Protein AF-A0A099P601-F1 (afdb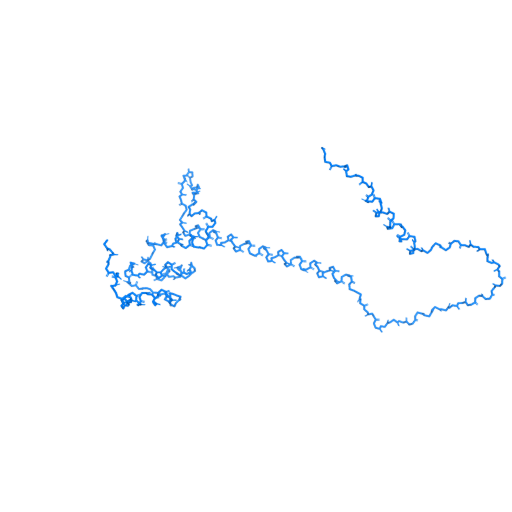_monomer_lite)

Sequence (190 aa):
MDDFDKMKNGVLSLTHLAKLKCINNAHIINDIGYTPYHLVEPILKKKTAKSLKQMEERSPQIIDNSEELWAALLKRDFPDRPPIQAVLQDGKRTNITSRDLYDKYFNERETQRLNAVDNLKIMTKNLKVLKDKTKVKAVDKVLPMTIKKKRQNSSVPLTKAPFKSNLLQKARMANKQRVRNFIQPSQQAA

InterPro domains:
  IPR010684 RNA polymerase II transcription factor SIII, subunit A [PF06881] (29-135)
  IPR051870 Elongin-A domain-containing protein [PTHR15141] (8-152)

Radius of gyration: 37.81 Å; chains: 1; bounding box: 80×53×107 Å

pLDDT: mean 77.48, std 14.65, range [38.59, 97.5]

Structure (mmCIF, N/CA/C/O backbone):
data_AF-A0A099P601-F1
#
_entry.id   AF-A0A099P601-F1
#
loop_
_atom_site.group_PDB
_atom_site.id
_atom_site.type_symbol
_atom_site.label_atom_id
_atom_site.label_alt_id
_atom_site.label_comp_id
_atom_site.label_asym_id
_atom_site.label_entity_id
_atom_site.label_seq_id
_atom_site.pdbx_PDB_ins_code
_atom_site.Cartn_x
_atom_site.Cartn_y
_atom_site.Cartn_z
_atom_site.occupancy
_atom_site.B_iso_or_equiv
_atom_site.auth_seq_id
_atom_site.auth_comp_id
_atom_site.auth_asym_id
_atom_site.auth_atom_id
_atom_site.pdbx_PDB_model_num
ATOM 1 N N . MET A 1 1 ? 4.895 5.488 -32.972 1.00 39.69 1 MET A N 1
ATOM 2 C CA . MET A 1 1 ? 5.575 4.331 -33.582 1.00 39.69 1 MET A CA 1
ATOM 3 C C . MET A 1 1 ? 5.195 3.094 -32.769 1.00 39.69 1 MET A C 1
ATOM 5 O O . MET A 1 1 ? 6.069 2.532 -32.150 1.00 39.69 1 MET A O 1
ATOM 9 N N . ASP A 1 2 ? 3.905 2.713 -32.719 1.00 46.62 2 ASP A N 1
ATOM 10 C CA . ASP A 1 2 ? 3.391 1.600 -31.878 1.00 46.62 2 ASP A CA 1
ATOM 11 C C . ASP A 1 2 ? 2.041 1.047 -32.408 1.00 46.62 2 ASP A C 1
ATOM 13 O O . ASP A 1 2 ? 1.072 0.902 -31.672 1.00 46.62 2 ASP A O 1
ATOM 17 N N . ASP A 1 3 ? 1.951 0.748 -33.710 1.00 50.19 3 ASP A N 1
ATOM 18 C CA . ASP A 1 3 ? 0.714 0.269 -34.372 1.00 50.19 3 ASP A CA 1
ATOM 19 C C . ASP A 1 3 ? 0.853 -1.148 -34.979 1.00 50.19 3 ASP A C 1
ATOM 21 O O . ASP A 1 3 ? 0.216 -1.482 -35.975 1.00 50.19 3 ASP A O 1
ATOM 25 N N . PHE A 1 4 ? 1.699 -2.015 -34.408 1.00 52.25 4 PHE A N 1
ATOM 26 C CA . PHE A 1 4 ? 2.044 -3.306 -35.037 1.00 52.25 4 PHE A CA 1
ATOM 27 C C . PHE A 1 4 ? 1.294 -4.557 -34.548 1.00 52.25 4 PHE A C 1
ATOM 29 O O . PHE A 1 4 ? 1.577 -5.635 -35.057 1.00 52.25 4 PHE A O 1
ATOM 36 N N . ASP A 1 5 ? 0.326 -4.472 -33.627 1.00 57.09 5 ASP A N 1
ATOM 37 C CA . ASP A 1 5 ? -0.280 -5.692 -33.039 1.00 57.09 5 ASP A CA 1
ATOM 38 C C . ASP A 1 5 ? -1.805 -5.814 -33.208 1.00 57.09 5 ASP A C 1
ATOM 40 O O . ASP A 1 5 ? -2.465 -6.636 -32.569 1.00 57.09 5 ASP A O 1
ATOM 44 N N . LYS A 1 6 ? -2.401 -5.023 -34.108 1.00 54.19 6 LYS A N 1
ATOM 45 C CA . LYS A 1 6 ? -3.822 -5.159 -34.455 1.00 54.19 6 LYS A CA 1
ATOM 46 C C . LYS A 1 6 ? -3.997 -6.315 -35.449 1.00 54.19 6 LYS A C 1
ATOM 48 O O . LYS A 1 6 ? -4.044 -6.124 -36.662 1.00 54.19 6 LYS A O 1
ATOM 53 N N . MET A 1 7 ? -4.040 -7.539 -34.922 1.00 59.00 7 MET A N 1
ATOM 54 C CA . MET A 1 7 ? -4.257 -8.761 -35.702 1.00 59.00 7 MET A CA 1
ATOM 55 C C . MET A 1 7 ? -5.630 -8.763 -36.389 1.00 59.00 7 MET A C 1
ATOM 57 O O . MET A 1 7 ? -6.661 -8.489 -35.776 1.00 59.00 7 MET A O 1
ATOM 61 N N . LYS A 1 8 ? -5.623 -9.127 -37.675 1.00 60.09 8 LYS A N 1
ATOM 62 C CA . LYS A 1 8 ? -6.763 -9.094 -38.604 1.00 60.09 8 LYS A CA 1
ATOM 63 C C . LYS A 1 8 ? -7.820 -10.197 -38.385 1.00 60.09 8 LYS A C 1
ATOM 65 O O . LYS A 1 8 ? -8.864 -10.136 -39.022 1.00 60.09 8 LYS A O 1
ATOM 70 N N . ASN A 1 9 ? -7.601 -11.177 -37.495 1.00 63.34 9 ASN A N 1
ATOM 71 C CA . ASN A 1 9 ? -8.370 -12.439 -37.500 1.00 63.34 9 ASN A CA 1
ATOM 72 C C . ASN A 1 9 ? -8.871 -12.919 -36.112 1.00 63.34 9 ASN A C 1
ATOM 74 O O . ASN A 1 9 ? -9.022 -14.118 -35.899 1.00 63.34 9 ASN A O 1
ATOM 78 N N . GLY A 1 10 ? -9.100 -12.033 -35.135 1.00 69.19 10 GLY A N 1
ATOM 79 C CA . GLY A 1 10 ? -9.696 -12.405 -33.832 1.00 69.19 10 GLY A CA 1
ATOM 80 C C . GLY A 1 10 ? -8.819 -13.250 -32.888 1.00 69.19 10 GLY A C 1
ATOM 81 O O . GLY A 1 10 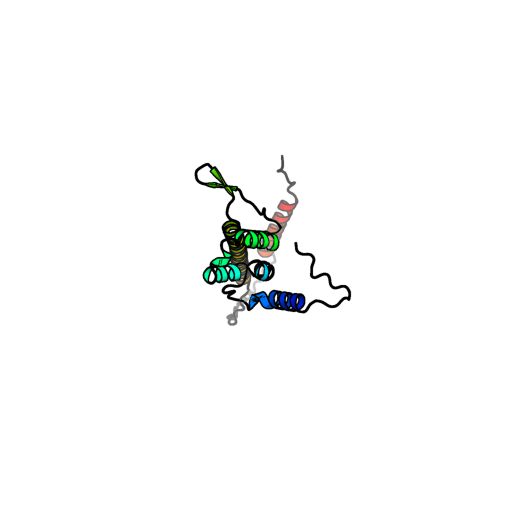? -9.227 -13.515 -31.760 1.00 69.19 10 GLY A O 1
ATOM 82 N N . VAL A 1 11 ? -7.608 -13.636 -33.307 1.00 77.00 11 VAL A N 1
ATOM 83 C CA . VAL A 1 11 ? -6.624 -14.369 -32.493 1.00 77.00 11 VAL A CA 1
ATOM 84 C C . VAL A 1 11 ? -5.475 -13.440 -32.098 1.00 77.00 11 VAL A C 1
ATOM 86 O O . VAL A 1 11 ? -4.929 -12.717 -32.932 1.00 77.00 11 VAL A O 1
ATOM 89 N N . LEU A 1 12 ? -5.120 -13.458 -30.812 1.00 79.31 12 LEU A N 1
ATOM 90 C CA . LEU A 1 12 ? -4.059 -12.637 -30.222 1.00 79.31 12 LEU A CA 1
ATOM 91 C C . LEU A 1 12 ? -2.678 -13.166 -30.638 1.00 79.31 12 LEU A C 1
ATOM 93 O O . LEU A 1 12 ? -2.462 -14.377 -30.689 1.00 79.31 12 LEU A O 1
ATOM 97 N N . SER A 1 13 ? -1.730 -12.261 -30.886 1.00 87.00 13 SER A N 1
ATOM 98 C CA . SER A 1 13 ? -0.332 -12.628 -31.130 1.00 87.00 13 SER A CA 1
ATOM 99 C C . SER A 1 13 ? 0.279 -13.334 -29.910 1.00 87.00 13 SER A C 1
ATOM 101 O O . SER A 1 13 ? -0.086 -13.051 -28.765 1.00 87.00 13 SER A O 1
ATOM 103 N N . LEU A 1 14 ? 1.246 -14.232 -30.131 1.00 87.00 14 LEU A N 1
ATOM 104 C CA . LEU A 1 14 ? 1.951 -14.924 -29.044 1.00 87.00 14 LEU A CA 1
ATOM 105 C C . LEU A 1 14 ? 2.627 -13.928 -28.092 1.00 87.00 14 LEU A C 1
ATOM 107 O O . LEU A 1 14 ? 2.586 -14.103 -26.875 1.00 87.00 14 LEU A O 1
ATOM 111 N N . THR A 1 15 ? 3.203 -12.857 -28.639 1.00 85.81 15 THR A N 1
ATOM 112 C CA . THR A 1 15 ? 3.837 -11.788 -27.857 1.00 85.81 15 THR A CA 1
ATOM 113 C C . THR A 1 15 ? 2.820 -11.080 -26.966 1.00 85.81 15 THR A C 1
ATOM 115 O O . THR A 1 15 ? 3.098 -10.816 -25.796 1.00 85.81 15 THR A O 1
ATOM 118 N N . HIS A 1 16 ? 1.617 -10.836 -27.485 1.00 85.69 16 HIS A N 1
ATOM 119 C CA . HIS A 1 16 ? 0.511 -10.259 -26.735 1.00 85.69 16 HIS A CA 1
ATOM 120 C C . HIS A 1 16 ? 0.060 -11.179 -25.599 1.00 85.69 16 HIS A C 1
ATOM 122 O O . HIS A 1 16 ? -0.049 -10.753 -24.450 1.00 85.69 16 HIS A O 1
ATOM 128 N N . LEU A 1 17 ? -0.154 -12.463 -25.898 1.00 88.62 17 LEU A N 1
ATOM 129 C CA . LEU A 1 17 ? -0.583 -13.451 -24.912 1.00 88.62 17 LEU A CA 1
ATOM 130 C C . LEU A 1 17 ? 0.459 -13.630 -23.799 1.00 88.62 17 LEU A C 1
ATOM 132 O O . LEU A 1 17 ? 0.096 -13.699 -22.623 1.00 88.62 17 LEU A O 1
ATOM 136 N N . ALA A 1 18 ? 1.745 -13.648 -24.155 1.00 87.69 18 ALA A N 1
ATOM 137 C CA . ALA A 1 18 ? 2.844 -13.703 -23.199 1.00 87.69 18 ALA A CA 1
ATOM 138 C C . ALA A 1 18 ? 2.850 -12.469 -22.283 1.00 87.69 18 ALA A C 1
ATOM 140 O O . ALA A 1 18 ? 2.865 -12.621 -21.061 1.00 87.69 18 ALA A O 1
ATOM 141 N N . LYS A 1 19 ? 2.730 -11.255 -22.842 1.00 87.88 19 LYS A N 1
ATOM 142 C CA . LYS A 1 19 ? 2.608 -10.015 -22.054 1.00 87.88 19 LYS A CA 1
ATOM 143 C C . LYS A 1 19 ? 1.410 -10.067 -21.106 1.00 87.88 19 LYS A C 1
ATOM 145 O O . LYS A 1 19 ? 1.569 -9.796 -19.919 1.00 87.88 19 LYS A O 1
ATOM 150 N N . LEU A 1 20 ? 0.234 -10.478 -21.586 1.00 88.31 20 LEU A N 1
ATOM 151 C CA . LEU A 1 20 ? -0.964 -10.625 -20.753 1.00 88.31 20 LEU A CA 1
ATOM 152 C C . LEU A 1 20 ? -0.753 -11.620 -19.610 1.00 88.31 20 LEU A C 1
ATOM 154 O O . LEU A 1 20 ? -1.169 -11.363 -18.480 1.00 88.31 20 LEU A O 1
ATOM 158 N N . LYS A 1 21 ? -0.088 -12.749 -19.869 1.00 89.81 21 LYS A N 1
ATOM 159 C CA . LYS A 1 21 ? 0.239 -13.722 -18.823 1.00 89.81 21 LYS A CA 1
ATOM 160 C C . LYS A 1 21 ? 1.213 -13.156 -17.795 1.00 89.81 21 LYS A C 1
ATOM 162 O O . LYS A 1 21 ? 0.991 -13.379 -16.606 1.00 89.81 21 LYS A O 1
ATOM 167 N N . CYS A 1 22 ? 2.217 -12.389 -18.210 1.00 88.31 22 CYS A N 1
ATOM 168 C CA . CYS A 1 22 ? 3.114 -11.692 -17.287 1.00 88.31 22 CYS A CA 1
ATOM 169 C C . CYS A 1 22 ? 2.369 -10.652 -16.439 1.00 88.31 22 CYS A C 1
ATOM 171 O O . CYS A 1 22 ? 2.597 -10.566 -15.237 1.00 88.31 22 CYS A O 1
ATOM 173 N N . ILE A 1 23 ? 1.429 -9.913 -17.035 1.00 88.44 23 ILE A N 1
ATOM 174 C CA . ILE A 1 23 ? 0.598 -8.930 -16.329 1.00 88.44 23 ILE A CA 1
ATOM 175 C C . ILE A 1 23 ? -0.309 -9.613 -15.296 1.00 88.44 23 ILE A C 1
ATOM 177 O O . ILE A 1 23 ? -0.367 -9.190 -14.143 1.00 88.44 23 ILE A O 1
ATOM 181 N N . ASN A 1 24 ? -0.988 -10.697 -15.676 1.00 88.25 24 ASN A N 1
ATOM 182 C CA . ASN A 1 24 ? -1.863 -11.447 -14.769 1.00 88.25 24 ASN A CA 1
ATOM 183 C C . ASN A 1 24 ? -1.083 -12.053 -13.592 1.00 88.25 24 ASN A C 1
ATOM 185 O O . ASN A 1 24 ? -1.563 -12.074 -12.459 1.00 88.25 24 ASN A O 1
ATOM 189 N N . ASN A 1 25 ? 0.150 -12.491 -13.845 1.00 88.06 25 ASN A N 1
ATOM 190 C CA . ASN A 1 25 ? 1.042 -13.055 -12.836 1.00 88.06 25 ASN A CA 1
ATOM 191 C C . ASN A 1 25 ? 2.027 -12.028 -12.262 1.00 88.06 25 ASN A C 1
ATOM 193 O O . ASN A 1 25 ? 3.038 -12.413 -11.673 1.00 88.06 25 ASN A O 1
ATOM 197 N N . ALA A 1 26 ? 1.729 -10.727 -12.372 1.00 86.44 26 ALA A N 1
ATOM 198 C CA . ALA A 1 26 ? 2.623 -9.671 -11.907 1.00 86.44 26 ALA A CA 1
ATOM 199 C C . ALA A 1 26 ? 3.008 -9.852 -10.432 1.00 86.44 26 ALA A C 1
ATOM 201 O O . ALA A 1 26 ? 4.137 -9.574 -10.056 1.00 86.44 26 ALA A O 1
ATOM 202 N N . HIS A 1 27 ? 2.117 -10.375 -9.588 1.00 84.19 27 HIS A N 1
ATOM 203 C CA . HIS A 1 27 ? 2.382 -10.624 -8.168 1.00 84.19 27 HIS A CA 1
ATOM 204 C C . HIS A 1 27 ? 3.571 -11.569 -7.893 1.00 84.19 27 HIS A C 1
ATOM 206 O O . HIS A 1 27 ? 4.207 -11.414 -6.857 1.00 84.19 27 HIS A O 1
ATOM 212 N N . ILE A 1 28 ? 3.910 -12.479 -8.814 1.00 87.75 28 ILE A N 1
ATOM 213 C CA . ILE A 1 28 ? 5.005 -13.459 -8.668 1.00 87.75 28 ILE A CA 1
ATOM 214 C C . ILE A 1 28 ? 6.362 -12.849 -9.056 1.00 87.75 28 ILE A C 1
ATOM 216 O O . ILE A 1 28 ? 7.404 -13.237 -8.529 1.00 87.75 28 ILE A O 1
ATOM 220 N N . ILE A 1 29 ? 6.357 -11.877 -9.970 1.00 85.38 29 ILE A N 1
ATOM 221 C CA . ILE A 1 29 ? 7.568 -11.262 -10.521 1.00 85.38 29 ILE A CA 1
ATOM 222 C C . ILE A 1 29 ? 8.149 -10.302 -9.483 1.00 85.38 29 ILE A C 1
ATOM 224 O O . ILE A 1 29 ? 7.563 -9.256 -9.214 1.00 85.38 29 ILE A O 1
ATOM 228 N N . ASN A 1 30 ? 9.283 -10.649 -8.881 1.00 83.12 30 ASN A N 1
ATOM 229 C CA . ASN A 1 30 ? 9.885 -9.853 -7.805 1.00 83.12 30 ASN A CA 1
ATOM 230 C C . ASN A 1 30 ? 11.206 -9.174 -8.190 1.00 83.12 30 ASN A C 1
ATOM 232 O O . ASN A 1 30 ? 11.769 -8.456 -7.365 1.00 83.12 30 ASN A O 1
ATOM 236 N N . ASP A 1 31 ? 11.706 -9.454 -9.389 1.00 83.25 31 ASP A N 1
ATOM 237 C CA . ASP A 1 31 ? 12.912 -8.872 -9.966 1.00 83.25 31 ASP A CA 1
ATOM 238 C C . ASP A 1 31 ? 12.766 -8.875 -11.494 1.00 83.25 31 ASP A C 1
ATOM 240 O O . ASP A 1 31 ? 12.119 -9.757 -12.067 1.00 83.25 31 ASP A O 1
ATOM 244 N N . ILE A 1 32 ? 13.318 -7.849 -12.126 1.00 82.12 32 ILE A N 1
ATOM 245 C CA . ILE A 1 32 ? 13.227 -7.552 -13.557 1.00 82.12 32 ILE A CA 1
ATOM 246 C C . ILE A 1 32 ? 14.624 -7.590 -14.209 1.00 82.12 32 ILE A C 1
ATOM 248 O O . ILE A 1 32 ? 14.730 -7.671 -15.438 1.00 82.12 32 ILE A O 1
ATOM 252 N N . GLY A 1 33 ? 15.699 -7.587 -13.410 1.00 81.88 33 GLY A N 1
ATOM 253 C CA . GLY A 1 33 ? 17.077 -7.619 -13.898 1.00 81.88 33 GLY A CA 1
ATOM 254 C C . GLY A 1 33 ? 17.392 -6.440 -14.825 1.00 81.88 33 GLY A C 1
ATOM 255 O O . GLY A 1 33 ? 17.297 -5.288 -14.418 1.00 81.88 33 GLY A O 1
ATOM 256 N N . TYR A 1 34 ? 17.759 -6.742 -16.076 1.00 81.50 34 TYR A N 1
ATOM 257 C CA . TYR A 1 34 ? 18.137 -5.771 -17.121 1.00 81.50 34 TYR A CA 1
ATOM 258 C C . TYR A 1 34 ? 17.068 -5.597 -18.214 1.00 81.50 34 TYR A C 1
ATOM 260 O O . TYR A 1 34 ? 17.374 -5.225 -19.347 1.00 81.50 34 TYR A O 1
ATOM 268 N N . THR A 1 35 ? 15.813 -5.942 -17.926 1.00 84.12 35 THR A N 1
ATOM 269 C CA . THR A 1 35 ? 14.743 -5.860 -18.930 1.00 84.12 35 THR A CA 1
ATOM 270 C C . THR A 1 35 ? 14.437 -4.393 -19.266 1.00 84.12 35 THR A C 1
ATOM 272 O O . THR A 1 35 ? 14.272 -3.589 -18.348 1.00 84.12 35 THR A O 1
ATOM 275 N N . PRO A 1 36 ? 14.298 -4.021 -20.554 1.00 84.31 36 PRO A N 1
ATOM 276 C CA . PRO A 1 36 ? 14.019 -2.642 -20.942 1.00 84.31 36 PRO A CA 1
ATOM 277 C C . PRO A 1 36 ? 12.662 -2.162 -20.416 1.00 84.31 36 PRO A C 1
ATOM 279 O O . PRO A 1 36 ? 11.663 -2.884 -20.487 1.00 84.31 36 PRO A O 1
ATOM 282 N N . TYR A 1 37 ? 12.621 -0.908 -19.959 1.00 83.88 37 TYR A N 1
ATOM 283 C CA . TYR A 1 37 ? 11.475 -0.311 -19.265 1.00 83.88 37 TYR A CA 1
ATOM 284 C C . TYR A 1 37 ? 10.139 -0.480 -20.009 1.00 83.88 37 TYR A C 1
ATOM 286 O O . TYR A 1 37 ? 9.150 -0.893 -19.406 1.00 83.88 37 TYR A O 1
ATOM 294 N N . HIS A 1 38 ? 10.122 -0.275 -21.330 1.00 83.75 38 HIS A N 1
ATOM 295 C CA . HIS A 1 38 ? 8.909 -0.350 -22.157 1.00 83.75 38 HIS A CA 1
ATOM 296 C C . HIS A 1 38 ? 8.166 -1.695 -22.080 1.00 83.75 38 HIS A C 1
ATOM 298 O O . HIS A 1 38 ? 6.946 -1.750 -22.224 1.00 83.75 38 HIS A O 1
ATOM 304 N N . LEU A 1 39 ? 8.877 -2.805 -21.858 1.00 83.31 39 LEU A N 1
ATOM 305 C CA . LEU A 1 39 ? 8.242 -4.123 -21.728 1.00 83.31 39 LEU A CA 1
ATOM 306 C C . LEU A 1 39 ? 7.639 -4.343 -20.340 1.00 83.31 39 LEU A C 1
ATOM 308 O O . LEU A 1 39 ? 6.688 -5.110 -20.183 1.00 83.31 39 LEU A O 1
ATOM 312 N N . VAL A 1 40 ? 8.208 -3.685 -19.338 1.00 86.12 40 VAL A N 1
ATOM 313 C CA . VAL A 1 40 ? 7.922 -3.919 -17.926 1.00 86.12 40 VAL A CA 1
ATOM 314 C C . VAL A 1 40 ? 6.870 -2.940 -17.411 1.00 86.12 40 VAL A C 1
ATOM 316 O O . VAL A 1 40 ? 6.089 -3.283 -16.526 1.00 86.12 40 VAL A O 1
ATOM 319 N N . GLU A 1 41 ? 6.787 -1.753 -18.005 1.00 86.88 41 GLU A N 1
ATOM 320 C CA . GLU A 1 41 ? 5.803 -0.710 -17.719 1.00 86.88 41 GLU A CA 1
ATOM 321 C C . GLU A 1 41 ? 4.365 -1.241 -17.495 1.00 86.88 41 GLU A C 1
ATOM 323 O O . GLU A 1 41 ? 3.790 -0.958 -16.436 1.00 86.88 41 GLU A O 1
ATOM 328 N N . PRO A 1 42 ? 3.766 -2.067 -18.383 1.00 86.56 42 PRO A N 1
ATOM 329 C CA . PRO A 1 42 ? 2.405 -2.567 -18.166 1.00 86.56 42 PRO A CA 1
ATOM 330 C C . PRO A 1 42 ? 2.283 -3.531 -16.974 1.00 86.56 42 PRO A C 1
ATOM 332 O O . PRO A 1 42 ? 1.220 -3.619 -16.355 1.00 86.56 42 PRO A O 1
ATOM 335 N N . ILE A 1 43 ? 3.358 -4.244 -16.630 1.00 86.69 43 ILE A N 1
ATOM 336 C CA . ILE A 1 43 ? 3.415 -5.154 -15.477 1.00 86.69 43 ILE A CA 1
ATOM 337 C C . ILE A 1 43 ? 3.526 -4.327 -14.188 1.00 86.69 43 ILE A C 1
ATOM 339 O O . ILE A 1 43 ? 2.785 -4.557 -13.230 1.00 86.69 43 ILE A O 1
ATOM 343 N N . LEU A 1 44 ? 4.398 -3.314 -14.189 1.00 86.06 44 LEU A N 1
ATOM 344 C CA . LEU A 1 44 ? 4.630 -2.386 -13.080 1.00 86.06 44 LEU A CA 1
ATOM 345 C C . LEU A 1 44 ? 3.367 -1.601 -12.714 1.00 86.06 44 LEU A C 1
ATOM 347 O O . LEU A 1 44 ? 3.002 -1.548 -11.540 1.00 86.06 44 LEU A O 1
ATOM 351 N N . LYS A 1 45 ? 2.631 -1.082 -13.706 1.00 86.69 45 LYS A N 1
ATOM 352 C CA . LYS A 1 45 ? 1.365 -0.349 -13.497 1.00 86.69 45 LYS A CA 1
ATOM 353 C C . LYS A 1 45 ? 0.285 -1.187 -12.792 1.00 86.69 45 LYS A C 1
ATOM 355 O O . LYS A 1 45 ? -0.627 -0.640 -12.169 1.00 86.69 45 LYS A O 1
ATOM 360 N N . LYS A 1 46 ? 0.356 -2.520 -12.873 1.00 86.75 46 LYS A N 1
ATOM 361 C CA . LYS A 1 46 ? -0.605 -3.436 -12.232 1.00 86.75 46 LYS A CA 1
ATOM 362 C C . LYS A 1 46 ? -0.182 -3.906 -10.843 1.00 86.75 46 LYS A C 1
ATOM 364 O O . LYS A 1 46 ? -1.035 -4.390 -10.103 1.00 86.75 46 LYS A O 1
ATOM 369 N N . LYS A 1 47 ? 1.081 -3.729 -10.454 1.00 85.94 47 LYS A N 1
ATOM 370 C CA . LYS A 1 47 ? 1.565 -4.077 -9.112 1.00 85.94 47 LYS A CA 1
ATOM 371 C C . LYS A 1 47 ? 0.902 -3.223 -8.020 1.00 85.94 47 LYS A C 1
ATOM 373 O O . LYS A 1 47 ? 0.286 -2.182 -8.260 1.00 85.94 47 LYS A O 1
ATOM 378 N N . THR A 1 48 ? 1.030 -3.699 -6.787 1.00 88.12 48 THR A N 1
ATOM 379 C CA . THR A 1 48 ? 0.679 -2.955 -5.571 1.00 88.12 48 THR A CA 1
ATOM 380 C C . THR A 1 48 ? 1.851 -2.070 -5.153 1.00 88.12 48 THR A C 1
ATOM 382 O O . THR A 1 48 ? 2.999 -2.496 -5.276 1.00 88.12 48 THR A O 1
ATOM 385 N N . ALA A 1 49 ? 1.578 -0.904 -4.563 1.00 88.06 49 ALA A N 1
ATOM 386 C CA . ALA A 1 49 ? 2.592 0.034 -4.066 1.00 88.06 49 ALA A CA 1
ATOM 387 C C . ALA A 1 49 ? 3.695 -0.614 -3.209 1.00 88.06 49 ALA A C 1
ATOM 389 O O . ALA A 1 49 ? 4.877 -0.360 -3.418 1.00 88.06 49 ALA A O 1
ATOM 390 N N . LYS A 1 50 ? 3.334 -1.513 -2.281 1.00 88.19 50 LYS A N 1
ATOM 391 C CA . LYS A 1 50 ? 4.314 -2.233 -1.447 1.00 88.19 50 LYS A CA 1
ATOM 392 C C . LYS A 1 50 ? 5.282 -3.078 -2.281 1.00 88.19 50 LYS A C 1
ATOM 394 O O . LYS A 1 50 ? 6.478 -3.087 -2.019 1.00 88.19 50 LYS A O 1
ATOM 399 N N . SER A 1 51 ? 4.759 -3.781 -3.286 1.00 88.56 51 SER A N 1
ATOM 400 C CA . SER A 1 51 ? 5.586 -4.595 -4.177 1.00 88.56 51 SER A CA 1
ATOM 401 C C . SER A 1 51 ? 6.431 -3.732 -5.107 1.00 88.56 51 SER A C 1
ATOM 403 O O . SER A 1 51 ? 7.518 -4.166 -5.465 1.00 88.56 51 SER A O 1
ATOM 405 N N . LEU A 1 52 ? 5.943 -2.550 -5.499 1.00 89.12 52 LEU A N 1
ATOM 406 C CA . LEU A 1 52 ? 6.712 -1.604 -6.302 1.00 89.12 52 LEU A CA 1
ATOM 407 C C . LEU A 1 52 ? 7.927 -1.091 -5.517 1.00 89.12 52 LEU A C 1
ATOM 409 O O . LEU A 1 52 ? 9.036 -1.195 -6.021 1.00 89.12 52 LEU A O 1
ATOM 413 N N . LYS A 1 53 ? 7.750 -0.681 -4.252 1.00 88.19 53 LYS A N 1
ATOM 414 C CA . LYS A 1 53 ? 8.864 -0.276 -3.369 1.00 88.19 53 LYS A CA 1
ATOM 415 C C . LYS A 1 53 ? 9.929 -1.358 -3.211 1.00 88.19 53 LYS A C 1
ATOM 417 O O . LYS A 1 53 ? 11.109 -1.095 -3.387 1.00 88.19 53 LYS A O 1
ATOM 422 N N . GLN A 1 54 ? 9.507 -2.592 -2.942 1.00 88.88 54 GLN A N 1
ATOM 423 C CA . GLN A 1 54 ? 10.432 -3.722 -2.817 1.00 88.88 54 GLN A CA 1
ATOM 424 C C . GLN A 1 54 ? 11.208 -3.996 -4.116 1.00 88.88 54 GLN A C 1
ATOM 426 O O . GLN A 1 54 ? 12.311 -4.534 -4.091 1.00 88.88 54 GLN A O 1
ATOM 431 N N . MET A 1 55 ? 10.619 -3.665 -5.262 1.00 86.88 55 MET A N 1
ATOM 432 C CA . MET A 1 55 ? 11.248 -3.848 -6.561 1.00 86.88 55 MET A CA 1
ATOM 433 C C . MET A 1 55 ? 12.207 -2.703 -6.892 1.00 86.88 55 MET A C 1
ATOM 435 O O . MET A 1 55 ? 13.268 -2.972 -7.437 1.00 86.88 55 MET A O 1
ATOM 439 N N . GLU A 1 56 ? 11.899 -1.468 -6.485 1.00 87.50 56 GLU A N 1
ATOM 440 C CA . GLU A 1 56 ? 12.843 -0.337 -6.527 1.00 87.50 56 GLU A CA 1
ATOM 441 C C . GLU A 1 56 ? 14.121 -0.647 -5.730 1.00 87.50 56 GLU A C 1
ATOM 443 O O . GLU A 1 56 ? 15.219 -0.344 -6.187 1.00 87.50 56 GLU A O 1
ATOM 448 N N . GLU A 1 57 ? 13.995 -1.308 -4.573 1.00 87.81 57 GLU A N 1
ATOM 449 C CA . GLU A 1 57 ? 15.140 -1.718 -3.744 1.00 87.81 57 GLU A CA 1
ATOM 450 C C . GLU A 1 57 ? 16.053 -2.747 -4.431 1.00 87.81 57 GLU A C 1
ATOM 452 O O . GLU A 1 57 ? 17.245 -2.809 -4.139 1.00 87.81 57 GLU A O 1
ATOM 457 N N . ARG A 1 58 ? 15.507 -3.571 -5.332 1.00 86.31 58 ARG A N 1
ATOM 458 C CA . ARG A 1 58 ? 16.248 -4.638 -6.029 1.00 86.31 58 ARG A CA 1
ATOM 459 C C . ARG A 1 58 ? 16.757 -4.204 -7.395 1.00 86.31 58 ARG A C 1
ATOM 461 O O . ARG A 1 58 ? 17.837 -4.612 -7.809 1.00 86.31 58 ARG A O 1
ATOM 468 N N . SER A 1 59 ? 15.972 -3.392 -8.091 1.00 84.62 59 SER A N 1
ATOM 469 C CA . SER A 1 59 ? 16.201 -2.981 -9.469 1.00 84.62 59 SER A CA 1
ATOM 470 C C . SER A 1 59 ? 16.204 -1.444 -9.539 1.00 84.62 59 SER A C 1
ATOM 472 O O . SER A 1 59 ? 15.165 -0.834 -9.807 1.00 84.62 59 SER A O 1
ATOM 474 N N . PRO A 1 60 ? 17.366 -0.788 -9.345 1.00 82.31 60 PRO A N 1
ATOM 475 C CA . PRO A 1 60 ? 17.454 0.676 -9.315 1.00 82.31 60 PRO A CA 1
ATOM 476 C C . PRO A 1 60 ? 17.154 1.338 -10.669 1.00 82.31 60 PRO A C 1
ATOM 478 O O . PRO A 1 60 ? 16.845 2.521 -10.722 1.00 82.31 60 PRO A O 1
ATOM 481 N N . GLN A 1 61 ? 17.170 0.571 -11.763 1.00 82.38 61 GLN A N 1
ATOM 482 C CA . GLN A 1 61 ? 16.860 1.041 -13.121 1.00 82.38 61 GLN A CA 1
ATOM 483 C C . GLN A 1 61 ? 15.429 1.591 -13.270 1.00 82.38 61 GLN A C 1
ATOM 485 O O . GLN A 1 61 ? 15.131 2.295 -14.225 1.00 82.38 61 GLN A O 1
ATOM 490 N N . ILE A 1 62 ? 14.523 1.249 -12.349 1.00 80.50 62 ILE A N 1
ATOM 491 C CA . ILE A 1 62 ? 13.106 1.641 -12.402 1.00 80.50 62 ILE 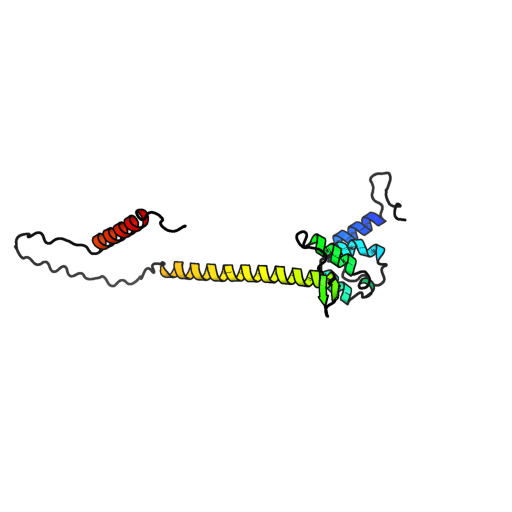A CA 1
ATOM 492 C C . ILE A 1 62 ? 12.883 3.003 -11.724 1.00 80.50 62 ILE A C 1
ATOM 494 O O . ILE A 1 62 ? 11.834 3.618 -11.913 1.00 80.50 62 ILE A O 1
ATOM 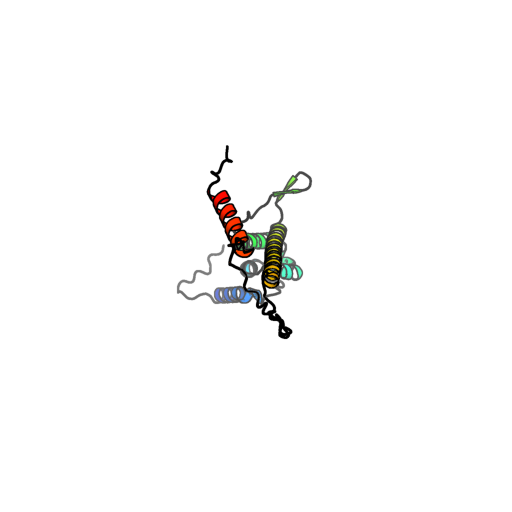498 N N . ILE A 1 63 ? 13.859 3.484 -10.944 1.00 79.69 63 ILE A N 1
ATOM 499 C CA . ILE A 1 63 ? 13.738 4.700 -10.131 1.00 79.69 63 ILE A CA 1
ATOM 500 C C . ILE A 1 63 ? 13.503 5.928 -11.017 1.00 79.69 63 ILE A C 1
ATOM 502 O O . ILE A 1 63 ? 12.616 6.723 -10.707 1.00 79.69 63 ILE A O 1
ATOM 506 N N . ASP A 1 64 ? 14.199 6.034 -12.149 1.00 80.12 64 ASP A N 1
ATOM 507 C CA . ASP A 1 64 ? 14.090 7.180 -13.065 1.00 80.12 64 ASP A CA 1
ATOM 508 C C . ASP A 1 64 ? 12.667 7.364 -13.612 1.00 80.12 64 ASP A C 1
ATOM 510 O O . ASP A 1 64 ? 12.184 8.481 -13.781 1.00 80.12 64 ASP A O 1
ATOM 514 N N . ASN A 1 65 ? 11.951 6.259 -13.816 1.00 78.12 65 ASN A N 1
ATOM 515 C CA . ASN A 1 65 ? 10.586 6.249 -14.336 1.00 78.12 65 ASN A CA 1
ATOM 516 C C . ASN A 1 65 ? 9.541 5.936 -13.249 1.00 78.12 65 ASN A C 1
ATOM 518 O O . ASN A 1 65 ? 8.384 5.625 -13.556 1.00 78.12 65 ASN A O 1
ATOM 522 N N . SER A 1 66 ? 9.935 5.976 -11.974 1.00 79.50 66 SER A N 1
ATOM 523 C CA . SER A 1 66 ? 9.060 5.617 -10.856 1.00 79.50 66 SER A CA 1
ATOM 524 C C . SER A 1 66 ? 7.931 6.630 -10.666 1.00 79.50 66 SER A C 1
ATOM 526 O O . SER A 1 66 ? 6.818 6.239 -10.317 1.00 79.50 66 SER A O 1
ATOM 528 N N . GLU A 1 67 ? 8.160 7.914 -10.961 1.00 84.50 67 GLU A N 1
ATOM 529 C CA . GLU A 1 67 ? 7.155 8.966 -10.778 1.00 84.50 67 GLU A CA 1
ATOM 530 C C . GLU A 1 67 ? 5.857 8.698 -11.547 1.00 84.50 67 GLU A C 1
ATOM 532 O O . GLU A 1 67 ? 4.769 8.826 -10.981 1.00 84.50 67 GLU A O 1
ATOM 537 N N . GLU A 1 68 ? 5.957 8.278 -12.811 1.00 86.31 68 GLU A N 1
ATOM 538 C CA . GLU A 1 68 ? 4.786 7.976 -13.639 1.00 86.31 68 GLU A CA 1
ATOM 539 C C . GLU A 1 68 ? 4.007 6.773 -13.082 1.00 86.31 68 GLU A C 1
ATOM 541 O O . GLU A 1 68 ? 2.772 6.772 -13.040 1.00 86.31 68 GLU A O 1
ATOM 546 N N . LEU A 1 69 ? 4.729 5.757 -12.598 1.00 88.00 69 LEU A N 1
ATOM 547 C CA . LEU A 1 69 ? 4.134 4.569 -11.990 1.00 88.00 69 LEU A CA 1
ATOM 548 C C . LEU A 1 69 ? 3.380 4.934 -10.708 1.00 88.00 69 LEU A C 1
ATOM 550 O O . LEU A 1 69 ? 2.236 4.513 -10.523 1.00 88.00 69 LEU A O 1
ATOM 554 N N . TRP A 1 70 ? 3.983 5.759 -9.851 1.00 88.38 70 TRP A N 1
ATOM 555 C CA . TRP A 1 70 ? 3.357 6.245 -8.623 1.00 88.38 70 TRP A CA 1
ATOM 556 C C . TRP A 1 70 ? 2.133 7.120 -8.906 1.00 88.38 70 TRP A C 1
ATOM 558 O O . TRP A 1 70 ? 1.107 6.946 -8.248 1.00 88.38 70 TRP A O 1
ATOM 568 N N . ALA A 1 71 ? 2.178 7.984 -9.922 1.00 86.44 71 ALA A N 1
ATOM 569 C CA . ALA A 1 71 ? 1.025 8.782 -10.340 1.00 86.44 71 ALA A CA 1
ATOM 570 C C . ALA A 1 71 ? -0.145 7.903 -10.824 1.00 86.44 71 ALA A C 1
ATOM 572 O O . ALA A 1 71 ? -1.305 8.140 -10.467 1.00 86.44 71 ALA A O 1
ATOM 573 N N . ALA A 1 72 ? 0.146 6.844 -11.588 1.00 87.25 72 ALA A N 1
ATOM 574 C CA . ALA A 1 72 ? -0.861 5.879 -12.027 1.00 87.25 72 ALA A CA 1
ATOM 575 C C . ALA A 1 72 ? -1.485 5.110 -10.847 1.00 87.25 72 ALA A C 1
ATOM 577 O O . ALA A 1 72 ? -2.705 4.920 -10.811 1.00 87.25 72 ALA A O 1
ATOM 578 N N . LEU A 1 73 ? -0.673 4.705 -9.863 1.00 88.31 73 LEU A N 1
ATOM 579 C CA . LEU A 1 73 ? -1.145 4.064 -8.631 1.00 88.31 73 LEU A CA 1
ATOM 580 C C . LEU A 1 73 ? -2.021 4.999 -7.799 1.00 88.31 73 LEU A C 1
ATOM 582 O O . LEU A 1 73 ? -3.075 4.583 -7.323 1.00 88.31 73 LEU A O 1
ATOM 586 N N . LEU A 1 74 ? -1.625 6.264 -7.670 1.00 87.88 74 LEU A N 1
ATOM 587 C CA . LEU A 1 74 ? -2.370 7.275 -6.929 1.00 87.88 74 LEU A CA 1
ATOM 588 C C . LEU A 1 74 ? -3.779 7.451 -7.500 1.00 87.88 74 LEU A C 1
ATOM 590 O O . LEU A 1 74 ? -4.759 7.373 -6.763 1.00 87.88 74 LEU A O 1
ATOM 594 N N . LYS A 1 75 ? -3.882 7.591 -8.828 1.00 87.50 75 LYS A N 1
ATOM 595 C CA . LYS A 1 75 ? -5.162 7.715 -9.538 1.00 87.50 75 LYS A CA 1
ATOM 596 C C . LYS A 1 75 ? -6.053 6.481 -9.365 1.00 87.50 75 LYS A C 1
ATOM 598 O O . LYS A 1 75 ? -7.272 6.612 -9.309 1.00 87.50 75 LYS A O 1
ATOM 603 N N . ARG A 1 76 ? -5.454 5.288 -9.305 1.00 87.81 76 ARG A N 1
ATOM 604 C CA . ARG A 1 76 ? -6.175 4.018 -9.140 1.00 87.81 76 ARG A CA 1
ATOM 605 C C . ARG A 1 76 ? -6.681 3.825 -7.712 1.00 87.81 76 ARG A C 1
ATOM 607 O O . ARG A 1 76 ? -7.835 3.456 -7.522 1.00 87.81 76 ARG A O 1
ATOM 614 N N . ASP A 1 77 ? -5.816 4.039 -6.726 1.00 87.69 77 ASP A N 1
ATOM 615 C CA . ASP A 1 77 ? -6.086 3.678 -5.333 1.00 87.69 77 ASP A CA 1
ATOM 616 C C . ASP A 1 77 ? -6.802 4.808 -4.569 1.00 87.69 77 ASP A C 1
ATOM 618 O O . ASP A 1 77 ? -7.469 4.546 -3.561 1.00 87.69 77 ASP A O 1
ATOM 622 N N . PHE A 1 78 ? -6.683 6.055 -5.039 1.00 86.25 78 PHE A N 1
ATOM 623 C CA . PHE A 1 78 ? -7.275 7.254 -4.441 1.00 86.25 78 PHE A CA 1
ATOM 624 C C . PHE A 1 78 ? -7.917 8.161 -5.509 1.00 86.25 78 PHE A C 1
ATOM 626 O O . PHE A 1 78 ? -7.450 9.281 -5.716 1.00 86.25 78 PHE A O 1
ATOM 633 N N . PRO A 1 79 ? -9.004 7.723 -6.170 1.00 84.44 79 PRO A N 1
ATOM 634 C CA . PRO A 1 79 ? -9.663 8.526 -7.205 1.00 84.44 79 PRO A CA 1
ATOM 635 C C . PRO A 1 79 ? -10.225 9.856 -6.675 1.00 84.44 79 PRO A C 1
ATOM 637 O O . PRO A 1 79 ? -10.247 10.842 -7.405 1.00 84.44 79 PRO A O 1
ATOM 640 N N . ASP A 1 80 ? -10.622 9.903 -5.400 1.00 83.31 80 ASP A N 1
ATOM 641 C CA . ASP A 1 80 ? -11.236 11.084 -4.775 1.00 83.31 80 ASP A CA 1
ATOM 642 C C . ASP A 1 80 ? -10.219 12.145 -4.319 1.00 83.31 80 ASP A C 1
ATOM 644 O O . ASP A 1 80 ? -10.603 13.195 -3.802 1.00 83.31 80 ASP A O 1
ATOM 648 N N . ARG A 1 81 ? -8.912 11.877 -4.444 1.00 79.44 81 ARG A N 1
ATOM 649 C CA . ARG A 1 81 ? -7.857 12.766 -3.936 1.00 79.44 81 ARG A CA 1
ATOM 650 C C . ARG A 1 81 ? -7.097 13.427 -5.084 1.00 79.44 81 ARG A C 1
ATOM 652 O O . ARG A 1 81 ? -6.838 12.782 -6.099 1.00 79.44 81 ARG A O 1
ATOM 659 N N . PRO A 1 82 ? -6.690 14.701 -4.932 1.00 75.69 82 PRO A N 1
ATOM 660 C CA . PRO A 1 82 ? -5.954 15.389 -5.979 1.00 75.69 82 PRO A CA 1
ATOM 661 C C . PRO A 1 82 ? -4.601 14.695 -6.221 1.00 75.69 82 PRO A C 1
ATOM 663 O O . PRO A 1 82 ? -3.894 14.388 -5.252 1.00 75.69 82 PRO A O 1
ATOM 666 N N . PRO A 1 83 ? -4.226 14.455 -7.492 1.00 66.31 83 PRO A N 1
ATOM 667 C CA . PRO A 1 83 ? -2.995 13.752 -7.843 1.00 66.31 83 PRO A CA 1
ATOM 668 C C . PRO A 1 83 ? -1.737 14.611 -7.676 1.00 66.31 83 PRO A C 1
ATOM 670 O O . PRO A 1 83 ? -0.638 14.076 -7.661 1.00 66.31 83 PRO A O 1
ATOM 673 N N . ILE A 1 84 ? -1.891 15.931 -7.552 1.00 70.44 84 ILE A N 1
ATOM 674 C CA . ILE A 1 84 ? -0.793 16.877 -7.359 1.00 70.44 84 ILE A CA 1
ATOM 675 C C . ILE A 1 84 ? -1.131 17.721 -6.138 1.00 70.44 84 ILE A C 1
ATOM 677 O O . ILE A 1 84 ? -2.201 18.330 -6.071 1.00 70.44 84 ILE A O 1
ATOM 681 N N . GLN A 1 85 ? -0.216 17.767 -5.176 1.00 67.75 85 GLN A N 1
ATOM 682 C CA . GLN A 1 85 ? -0.252 18.753 -4.105 1.00 67.75 85 GLN A CA 1
ATOM 683 C C . GLN A 1 85 ? 1.015 19.597 -4.206 1.00 67.75 85 GLN A C 1
ATOM 685 O O . GLN A 1 85 ? 2.119 19.070 -4.312 1.00 67.75 85 GLN A O 1
ATOM 690 N N . ALA A 1 86 ? 0.852 20.914 -4.185 1.00 66.81 86 ALA A N 1
ATOM 691 C CA . ALA A 1 86 ? 1.972 21.823 -4.010 1.00 66.81 86 ALA A CA 1
ATOM 692 C C . ALA A 1 86 ? 2.166 22.041 -2.507 1.00 66.81 86 ALA A C 1
ATOM 694 O O . ALA A 1 86 ? 1.217 22.403 -1.806 1.00 66.81 86 ALA A O 1
ATOM 695 N N . VAL A 1 87 ? 3.379 21.815 -2.012 1.00 67.50 87 VAL A N 1
ATOM 696 C CA . VAL A 1 87 ? 3.765 22.136 -0.635 1.00 67.50 87 VAL A CA 1
ATOM 697 C C . VAL A 1 87 ? 4.750 23.300 -0.673 1.00 67.50 87 VAL A C 1
ATOM 699 O O . VAL A 1 87 ? 5.486 23.496 -1.639 1.00 67.50 87 VAL A O 1
ATOM 702 N N . LEU A 1 88 ? 4.716 24.129 0.366 1.00 67.81 88 LEU A N 1
ATOM 703 C CA . LEU A 1 88 ? 5.711 25.173 0.565 1.00 67.81 88 LEU A CA 1
ATOM 704 C C . LEU A 1 88 ? 6.941 24.526 1.203 1.00 67.81 88 LEU A C 1
ATOM 706 O O . LEU A 1 88 ? 6.892 24.152 2.372 1.00 67.81 88 LEU A O 1
ATOM 710 N N . GLN A 1 89 ? 8.016 24.380 0.434 1.00 61.53 89 GLN A N 1
ATOM 711 C CA . GLN A 1 89 ? 9.331 24.007 0.951 1.00 61.53 89 GLN A CA 1
ATOM 712 C C . GLN A 1 89 ? 10.247 25.226 0.820 1.00 61.53 89 GLN A C 1
ATOM 714 O O . GLN A 1 89 ? 10.355 25.815 -0.256 1.00 61.53 89 GLN A O 1
ATOM 719 N N . ASP A 1 90 ? 10.817 25.676 1.939 1.00 65.38 90 ASP A N 1
ATOM 720 C CA . ASP A 1 90 ? 11.744 26.818 2.014 1.00 65.38 90 ASP A CA 1
ATOM 721 C C . ASP A 1 90 ? 11.220 28.126 1.386 1.00 65.38 90 ASP A C 1
ATOM 723 O O . ASP A 1 90 ? 11.955 28.907 0.781 1.00 65.38 90 ASP A O 1
ATOM 727 N N . GLY A 1 91 ? 9.908 28.366 1.495 1.00 70.94 91 GLY A N 1
ATOM 728 C CA . GLY A 1 91 ? 9.245 29.547 0.930 1.00 70.94 91 GLY A CA 1
ATOM 729 C C . GLY A 1 91 ? 8.967 29.472 -0.577 1.00 70.94 91 GLY A C 1
ATOM 730 O O . GLY A 1 91 ? 8.379 30.400 -1.133 1.00 70.94 91 GLY A O 1
ATOM 731 N N . LYS A 1 92 ? 9.319 28.365 -1.245 1.00 66.56 92 LYS A N 1
ATOM 732 C CA . LYS A 1 92 ? 8.997 28.098 -2.654 1.00 66.56 92 LYS A CA 1
ATOM 733 C C . LYS A 1 92 ? 7.918 27.021 -2.755 1.00 66.56 92 LYS A C 1
ATOM 735 O O . LYS A 1 92 ? 7.893 26.060 -1.990 1.00 66.56 92 LYS A O 1
ATOM 740 N N . ARG A 1 93 ? 6.996 27.179 -3.708 1.00 65.00 93 ARG A N 1
ATOM 741 C CA . ARG A 1 93 ? 6.008 26.138 -4.023 1.00 65.00 93 ARG A CA 1
ATOM 742 C C . ARG A 1 93 ? 6.707 25.047 -4.824 1.00 65.00 93 ARG A C 1
ATOM 744 O O . ARG A 1 93 ? 7.045 25.278 -5.982 1.00 65.00 93 ARG A O 1
ATOM 751 N N . THR A 1 94 ? 6.913 23.885 -4.221 1.00 68.19 94 THR A N 1
ATOM 752 C CA . THR A 1 94 ? 7.383 22.688 -4.920 1.00 68.19 94 THR A CA 1
ATOM 753 C C . THR A 1 94 ? 6.263 21.656 -4.946 1.00 68.19 94 THR A C 1
ATOM 755 O O . THR A 1 94 ? 5.485 21.514 -3.998 1.00 68.19 94 THR A O 1
ATOM 758 N N . ASN A 1 95 ? 6.121 20.973 -6.079 1.00 71.56 95 ASN A N 1
ATOM 759 C CA . ASN A 1 95 ? 5.204 19.844 -6.166 1.00 71.56 95 ASN A CA 1
ATOM 760 C C . ASN A 1 95 ? 5.808 18.693 -5.369 1.00 71.56 95 ASN A C 1
ATOM 762 O O . ASN A 1 95 ? 6.993 18.404 -5.526 1.00 71.56 95 ASN A O 1
ATOM 766 N N . ILE A 1 96 ? 5.014 18.064 -4.503 1.00 77.06 96 ILE A N 1
ATOM 767 C CA . ILE A 1 96 ? 5.494 16.872 -3.807 1.00 77.06 96 ILE A CA 1
ATOM 768 C C . ILE A 1 96 ? 5.557 15.688 -4.765 1.00 77.06 96 ILE A C 1
ATOM 770 O O . ILE A 1 96 ? 4.646 15.490 -5.571 1.00 77.06 96 ILE A O 1
ATOM 774 N N . THR A 1 97 ? 6.639 14.918 -4.654 1.00 81.50 97 THR A N 1
ATOM 775 C CA . THR A 1 97 ? 6.881 13.685 -5.406 1.00 81.50 97 THR A CA 1
ATOM 776 C C . THR A 1 97 ? 5.661 12.773 -5.306 1.00 81.50 97 THR A C 1
ATOM 778 O O . THR A 1 97 ? 5.102 12.581 -4.219 1.00 81.50 97 THR A O 1
ATOM 781 N N . SER A 1 98 ? 5.275 12.138 -6.414 1.00 81.56 98 SER A N 1
ATOM 782 C CA . SER A 1 98 ? 4.150 11.187 -6.446 1.00 81.56 98 SER A CA 1
ATOM 783 C C . SER A 1 98 ? 4.296 10.060 -5.408 1.00 81.56 98 SER A C 1
ATOM 785 O O . SER A 1 98 ? 3.303 9.564 -4.871 1.00 81.56 98 SER A O 1
ATOM 787 N N . ARG A 1 99 ? 5.541 9.693 -5.079 1.00 82.75 99 ARG A N 1
ATOM 788 C CA . ARG A 1 99 ? 5.896 8.718 -4.039 1.00 82.75 99 ARG A CA 1
ATOM 789 C C . ARG A 1 99 ? 5.508 9.189 -2.632 1.00 82.75 99 ARG A C 1
ATOM 791 O O . ARG A 1 99 ? 4.821 8.467 -1.912 1.00 82.75 99 ARG A O 1
ATOM 798 N N . ASP A 1 100 ? 5.881 10.414 -2.273 1.00 84.38 100 ASP A N 1
ATOM 799 C CA . ASP A 1 100 ? 5.607 10.998 -0.953 1.00 84.38 100 ASP A CA 1
ATOM 800 C C . ASP A 1 100 ? 4.107 11.257 -0.757 1.00 84.38 100 ASP A C 1
ATOM 802 O O . ASP A 1 100 ? 3.552 11.048 0.326 1.00 84.38 100 ASP A O 1
ATOM 806 N N . LEU A 1 101 ? 3.423 11.655 -1.836 1.00 85.44 101 LEU A N 1
ATOM 807 C CA . LEU A 1 101 ? 1.966 11.779 -1.886 1.00 85.44 101 LEU A CA 1
ATOM 808 C C . LEU A 1 101 ? 1.262 10.481 -1.519 1.00 85.44 101 LEU A C 1
ATOM 810 O O . LEU A 1 101 ? 0.338 10.481 -0.700 1.00 85.44 101 LEU A O 1
ATOM 814 N N . TYR A 1 102 ? 1.697 9.382 -2.136 1.00 88.31 102 TYR A N 1
ATOM 815 C CA . TYR A 1 102 ? 1.120 8.075 -1.879 1.00 88.31 102 TYR A CA 1
ATOM 816 C C . TYR A 1 102 ? 1.301 7.684 -0.410 1.00 88.31 102 TYR A C 1
ATOM 818 O O . TYR A 1 102 ? 0.335 7.279 0.235 1.00 88.31 102 TYR A O 1
ATOM 826 N N . ASP A 1 103 ? 2.503 7.856 0.143 1.00 88.00 103 ASP A N 1
ATOM 827 C CA . ASP A 1 103 ? 2.784 7.517 1.541 1.00 88.00 103 ASP A CA 1
ATOM 828 C C . ASP A 1 103 ? 1.952 8.338 2.519 1.00 88.00 103 ASP A C 1
ATOM 830 O O . ASP A 1 103 ? 1.385 7.792 3.469 1.00 88.00 103 ASP A O 1
ATOM 834 N N . LYS A 1 104 ? 1.788 9.635 2.252 1.00 89.25 104 LYS A N 1
ATOM 835 C CA . LYS A 1 104 ? 0.903 10.500 3.032 1.00 89.25 104 LYS A CA 1
ATOM 836 C C . LYS A 1 104 ? -0.534 9.977 3.032 1.00 89.25 104 LYS A C 1
ATOM 838 O O . LYS A 1 104 ? -1.115 9.801 4.103 1.00 89.25 104 LYS A O 1
ATOM 843 N N . TYR A 1 105 ? -1.116 9.718 1.860 1.00 89.06 105 TYR A N 1
ATOM 844 C CA . TYR A 1 105 ? -2.505 9.251 1.766 1.00 89.06 105 TYR A CA 1
ATOM 845 C C . TYR A 1 105 ? -2.701 7.847 2.330 1.00 89.06 105 TYR A C 1
ATOM 847 O O . TYR A 1 105 ? -3.738 7.564 2.932 1.00 89.06 105 TYR A O 1
ATOM 855 N N . PHE A 1 106 ? -1.715 6.971 2.156 1.00 89.81 106 PHE A N 1
ATOM 856 C CA . PHE A 1 106 ? -1.731 5.635 2.729 1.00 89.81 106 PHE A CA 1
ATOM 857 C C . PHE A 1 106 ? -1.733 5.693 4.260 1.00 89.81 106 PHE A C 1
ATOM 859 O O . PHE A 1 106 ? -2.589 5.076 4.895 1.00 89.81 106 PHE A O 1
ATOM 866 N N . ASN A 1 107 ? -0.847 6.498 4.850 1.00 91.81 107 ASN A N 1
ATOM 867 C CA . ASN A 1 107 ? -0.787 6.695 6.296 1.00 91.81 107 ASN A CA 1
ATOM 868 C C . ASN A 1 107 ? -2.072 7.337 6.834 1.00 91.81 107 ASN A C 1
ATOM 870 O O . ASN A 1 107 ? -2.608 6.897 7.849 1.00 91.81 107 ASN A O 1
ATOM 874 N N . GLU A 1 108 ? -2.621 8.334 6.140 1.00 91.69 108 GLU A N 1
ATOM 875 C CA . GLU A 1 108 ? -3.891 8.957 6.521 1.00 91.69 108 GLU A CA 1
ATOM 876 C C . GLU A 1 108 ? -5.041 7.935 6.526 1.00 91.69 108 GLU A C 1
ATOM 878 O O . GLU A 1 108 ? -5.786 7.839 7.500 1.00 91.69 108 GLU A O 1
ATOM 883 N N . ARG A 1 109 ? -5.146 7.102 5.484 1.00 91.19 109 ARG A N 1
ATOM 884 C CA . ARG A 1 109 ? -6.143 6.023 5.414 1.00 91.19 109 ARG A CA 1
ATOM 885 C C . ARG A 1 109 ? -5.973 5.021 6.558 1.00 91.19 109 ARG A C 1
ATOM 887 O O . ARG A 1 109 ? -6.961 4.650 7.192 1.00 91.19 109 ARG A O 1
ATOM 894 N N . GLU A 1 110 ? -4.747 4.586 6.840 1.00 92.44 110 GLU A N 1
ATOM 895 C CA . GLU A 1 110 ? -4.494 3.626 7.918 1.00 92.44 110 GLU A CA 1
ATOM 896 C C . GLU A 1 110 ? -4.780 4.218 9.300 1.00 92.44 110 GLU A C 1
ATOM 898 O O . GLU A 1 110 ? -5.411 3.556 10.123 1.00 92.44 110 GLU A O 1
ATOM 903 N N . THR A 1 111 ? -4.414 5.475 9.553 1.00 94.56 111 THR A N 1
ATOM 904 C CA . THR A 1 111 ? -4.750 6.138 10.824 1.00 94.56 111 THR A CA 1
ATOM 905 C C . THR A 1 111 ? -6.260 6.274 11.009 1.00 94.56 111 THR A C 1
ATOM 907 O O . THR A 1 111 ? -6.770 5.954 12.081 1.00 94.56 111 THR A O 1
ATOM 910 N N . GLN A 1 112 ? -7.006 6.645 9.964 1.00 93.44 112 GLN A N 1
ATOM 911 C CA . GLN A 1 112 ? -8.473 6.673 9.998 1.00 93.44 112 GLN A CA 1
ATOM 912 C C . GLN A 1 112 ? -9.060 5.295 10.326 1.00 93.44 112 GLN A C 1
ATOM 914 O O . GLN A 1 112 ? -9.946 5.187 11.178 1.00 93.44 112 GLN A O 1
ATOM 919 N N . ARG A 1 113 ? -8.537 4.230 9.706 1.00 94.56 113 ARG A N 1
ATOM 920 C CA . ARG A 1 113 ? -8.963 2.850 9.970 1.00 94.56 113 ARG A CA 1
ATOM 921 C C . ARG A 1 113 ? -8.692 2.441 11.419 1.00 94.56 113 ARG A C 1
ATOM 923 O O . ARG A 1 113 ? -9.578 1.879 12.063 1.00 94.56 113 ARG A O 1
ATOM 930 N N . LEU A 1 114 ? -7.498 2.725 11.937 1.00 96.69 114 LEU A N 1
ATOM 931 C CA . LEU A 1 114 ? -7.119 2.419 13.320 1.00 96.69 114 LEU A CA 1
ATOM 932 C C . LEU A 1 114 ? -7.994 3.180 14.322 1.00 96.69 114 LEU A C 1
ATOM 934 O O . LEU A 1 114 ? -8.568 2.563 15.219 1.00 96.69 114 LEU A O 1
ATOM 938 N N . ASN A 1 115 ? -8.196 4.481 14.105 1.00 97.19 115 ASN A N 1
ATOM 939 C CA . ASN A 1 115 ? -9.051 5.318 14.944 1.00 97.19 115 ASN A CA 1
ATOM 940 C C . ASN A 1 115 ? -10.503 4.814 14.963 1.00 97.19 115 ASN A C 1
ATOM 942 O O . ASN A 1 115 ? -11.119 4.730 16.024 1.00 97.19 115 ASN A O 1
ATOM 946 N N . ALA A 1 116 ? -11.057 4.424 13.810 1.00 96.44 116 ALA A N 1
ATOM 947 C CA . ALA A 1 116 ? -12.402 3.855 13.730 1.00 96.44 116 ALA A CA 1
ATOM 948 C C . ALA A 1 116 ? -12.518 2.537 14.515 1.00 96.44 116 ALA A C 1
ATOM 950 O O . ALA A 1 116 ? -13.477 2.337 15.265 1.00 96.44 116 ALA A O 1
ATOM 951 N N . VAL A 1 117 ? -11.522 1.656 14.388 1.00 97.19 117 VAL A N 1
ATOM 952 C CA . VAL A 1 117 ? -11.455 0.399 15.145 1.00 97.19 117 VAL A CA 1
ATOM 953 C C . VAL A 1 117 ? -11.393 0.667 16.649 1.00 97.19 117 VAL A C 1
ATOM 955 O O . VAL A 1 117 ? -12.107 0.018 17.416 1.00 97.19 117 VAL A O 1
ATOM 958 N N . ASP A 1 118 ? -10.582 1.623 17.090 1.00 97.38 118 ASP A N 1
ATOM 959 C CA . ASP A 1 118 ? -10.443 1.941 18.511 1.00 97.38 118 ASP A CA 1
ATOM 960 C C . ASP A 1 118 ? -11.701 2.596 19.089 1.00 97.38 118 ASP A C 1
ATOM 962 O O . ASP A 1 118 ? -12.152 2.199 20.168 1.00 97.38 118 ASP A O 1
ATOM 966 N N . ASN A 1 119 ? -12.361 3.473 18.334 1.00 97.44 119 ASN A N 1
ATOM 967 C CA . ASN A 1 119 ? -13.670 4.020 18.696 1.00 97.44 119 ASN A CA 1
ATOM 968 C C . ASN A 1 119 ? -14.719 2.910 18.881 1.00 97.44 119 ASN A C 1
ATOM 970 O O . ASN A 1 119 ? -15.444 2.895 19.882 1.00 97.44 119 ASN A O 1
ATOM 974 N N . LEU A 1 120 ? -14.762 1.923 17.976 1.00 97.25 120 LEU A N 1
ATOM 975 C CA . LEU A 1 120 ? -15.654 0.765 18.104 1.00 97.25 120 LEU A CA 1
ATOM 976 C C . LEU A 1 120 ? -15.318 -0.095 19.330 1.00 97.25 120 LEU A C 1
ATOM 978 O O . LEU A 1 120 ? -16.221 -0.530 20.053 1.00 97.25 120 LEU A O 1
ATOM 982 N N . LYS A 1 121 ? -14.033 -0.320 19.623 1.00 97.50 121 LYS A N 1
ATOM 983 C CA . LYS A 1 121 ? -13.610 -1.029 20.843 1.00 97.50 121 LYS A CA 1
ATOM 984 C C . LYS A 1 121 ? -14.058 -0.293 22.106 1.00 97.50 121 LYS A C 1
ATOM 986 O O . LYS A 1 121 ? -14.507 -0.933 23.053 1.00 97.50 121 LYS A O 1
ATOM 991 N N . ILE A 1 122 ? -13.950 1.033 22.147 1.00 97.00 122 ILE A N 1
ATOM 992 C CA . ILE A 1 122 ? -14.405 1.836 23.291 1.00 97.00 122 ILE A CA 1
ATOM 993 C C . ILE A 1 122 ? -15.925 1.707 23.454 1.00 97.00 122 ILE A C 1
ATOM 995 O O . ILE A 1 122 ? -16.407 1.392 24.543 1.00 97.00 122 ILE A O 1
ATOM 999 N N . MET A 1 123 ? -16.686 1.861 22.368 1.00 95.56 123 MET A N 1
ATOM 1000 C CA . MET A 1 123 ? -18.147 1.753 22.393 1.00 95.56 123 MET A CA 1
ATOM 1001 C C . MET A 1 123 ? -18.618 0.369 22.864 1.00 95.56 123 MET A C 1
ATOM 1003 O O . MET A 1 123 ? -19.472 0.266 23.746 1.00 95.56 123 MET A O 1
ATOM 1007 N N . THR A 1 124 ? -18.034 -0.706 22.330 1.00 96.69 124 THR A N 1
ATOM 1008 C CA . THR A 1 124 ? -18.367 -2.089 22.719 1.00 96.69 124 THR A CA 1
ATOM 1009 C C . THR A 1 124 ? -18.035 -2.386 24.181 1.00 96.69 124 THR A C 1
ATOM 1011 O O . THR A 1 124 ? -18.839 -3.022 24.868 1.00 96.69 124 THR A O 1
ATOM 1014 N N . LYS A 1 125 ? -16.903 -1.884 24.697 1.00 96.62 125 LYS A N 1
ATOM 1015 C CA . LYS A 1 125 ? -16.562 -1.965 26.129 1.00 96.62 125 LYS A CA 1
ATOM 1016 C C . LYS A 1 125 ? -17.616 -1.267 26.989 1.00 96.62 125 LYS A C 1
ATOM 1018 O O . LYS A 1 125 ? -18.116 -1.868 27.938 1.00 96.62 125 LYS A O 1
ATOM 1023 N N . ASN A 1 126 ? -18.007 -0.047 26.624 1.00 95.81 126 ASN A N 1
ATOM 1024 C CA . ASN A 1 126 ? -19.022 0.719 27.352 1.00 95.81 126 ASN A CA 1
ATOM 1025 C C . ASN A 1 126 ? -20.380 -0.004 27.372 1.00 95.81 126 ASN A C 1
ATOM 1027 O O . ASN A 1 126 ? -21.016 -0.104 28.423 1.00 95.81 126 ASN A O 1
ATOM 1031 N N . LEU A 1 127 ? -20.795 -0.590 26.243 1.00 94.19 127 LEU A N 1
ATOM 1032 C CA . LEU A 1 127 ? -22.016 -1.398 26.165 1.00 94.19 127 LEU A CA 1
ATOM 1033 C C . LEU A 1 127 ? -21.942 -2.654 27.039 1.00 94.19 127 LEU A C 1
ATOM 1035 O O . LEU A 1 127 ? -22.918 -2.985 27.711 1.00 94.19 127 LEU A O 1
ATOM 1039 N N . LYS A 1 128 ? -20.798 -3.346 27.071 1.00 94.44 128 LYS A N 1
ATOM 1040 C CA . LYS A 1 128 ? -20.606 -4.522 27.931 1.00 94.44 128 LYS A CA 1
ATOM 1041 C C . LYS A 1 128 ? -20.757 -4.161 29.407 1.00 94.44 128 LYS A C 1
ATOM 1043 O O . LYS A 1 128 ? -21.506 -4.827 30.112 1.00 94.44 128 LYS A O 1
ATOM 1048 N N . VAL A 1 129 ? -20.152 -3.052 29.836 1.00 94.38 129 VAL A N 1
ATOM 1049 C CA . VAL A 1 129 ? -20.285 -2.535 31.207 1.00 94.38 129 VAL A CA 1
ATOM 1050 C C . VAL A 1 129 ? -21.746 -2.235 31.555 1.00 94.38 129 VAL A C 1
ATOM 1052 O O . VAL A 1 129 ? -22.196 -2.585 32.643 1.00 94.38 129 VAL A O 1
ATOM 1055 N N . LEU A 1 130 ? -22.511 -1.616 30.650 1.00 91.69 130 LEU A N 1
ATOM 1056 C CA . LEU A 1 130 ? -23.940 -1.362 30.869 1.00 91.69 130 LEU A CA 1
ATOM 1057 C C . LEU A 1 130 ? -24.740 -2.665 30.991 1.00 91.69 130 LEU A C 1
ATOM 1059 O O . LEU A 1 130 ? -25.531 -2.814 31.922 1.00 91.69 130 LEU A O 1
ATOM 1063 N N . LYS A 1 131 ? -24.498 -3.630 30.098 1.00 93.31 131 LYS A N 1
ATOM 1064 C CA . LYS A 1 131 ? -25.159 -4.942 30.137 1.00 93.31 131 LYS A CA 1
ATOM 1065 C C . LYS A 1 131 ? -24.848 -5.689 31.430 1.00 93.31 131 LYS A C 1
ATOM 1067 O O . LYS A 1 131 ? -25.764 -6.228 32.039 1.00 93.31 131 LYS A O 1
ATOM 1072 N N . ASP A 1 132 ? -23.593 -5.680 31.868 1.00 89.00 132 ASP A N 1
ATOM 1073 C CA . ASP A 1 132 ? -23.164 -6.344 33.100 1.00 89.00 132 ASP A CA 1
ATOM 1074 C C . ASP A 1 132 ? -23.758 -5.677 34.352 1.00 89.00 132 ASP A C 1
ATOM 1076 O O . ASP A 1 132 ? -24.118 -6.378 35.295 1.00 89.00 132 ASP A O 1
ATOM 1080 N N . LYS A 1 133 ? -23.942 -4.347 34.351 1.00 89.12 133 LYS A N 1
ATOM 1081 C CA . LYS A 1 133 ? -24.627 -3.615 35.435 1.00 89.12 133 LYS A CA 1
ATOM 1082 C C . LYS A 1 133 ? -26.106 -3.988 35.563 1.00 89.12 133 LYS A C 1
ATOM 1084 O O . LYS A 1 133 ? -26.607 -4.102 36.676 1.00 89.12 133 LYS A O 1
ATOM 1089 N N . THR A 1 134 ? -26.814 -4.163 34.447 1.00 84.88 134 THR A N 1
ATOM 1090 C CA . THR A 1 134 ? -28.239 -4.554 34.440 1.00 84.88 134 THR A CA 1
ATOM 1091 C C . THR A 1 134 ? -28.434 -6.074 34.539 1.00 84.88 134 THR A C 1
ATOM 1093 O O . THR A 1 134 ? -29.557 -6.544 34.719 1.00 84.88 134 THR A O 1
ATOM 1096 N N . LYS A 1 135 ? -27.359 -6.868 34.447 1.00 88.06 135 LYS A N 1
ATOM 1097 C CA . LYS A 1 135 ? -27.424 -8.329 34.519 1.00 88.06 135 LYS A CA 1
ATOM 1098 C C . LYS A 1 135 ? -27.780 -8.783 35.936 1.00 88.06 135 LYS A C 1
ATOM 1100 O O . LYS A 1 135 ? -26.970 -8.696 36.857 1.00 88.06 135 LYS A O 1
ATOM 1105 N N . VAL A 1 136 ? -28.984 -9.331 36.092 1.00 79.25 136 VAL A N 1
ATOM 1106 C CA . VAL A 1 136 ? -29.414 -9.985 37.334 1.00 79.25 136 VAL A CA 1
ATOM 1107 C C . VAL A 1 136 ? -28.588 -11.258 37.524 1.00 79.25 136 VAL A C 1
ATOM 1109 O O . VAL A 1 136 ? -28.645 -12.174 36.704 1.00 79.25 136 VAL A O 1
ATOM 1112 N N . LYS A 1 137 ? -27.794 -11.312 38.596 1.00 75.44 137 LYS A N 1
ATOM 1113 C CA . LYS A 1 137 ? -27.113 -12.537 39.027 1.00 75.44 137 LYS A CA 1
ATOM 1114 C C . LYS A 1 137 ? -28.085 -13.330 39.894 1.00 75.44 137 LYS A C 1
ATOM 1116 O O . LYS A 1 137 ? -28.423 -12.882 40.987 1.00 75.44 137 LYS A O 1
ATOM 1121 N N . ALA A 1 138 ? -28.552 -14.474 39.396 1.00 74.56 138 ALA A N 1
ATOM 1122 C CA . ALA A 1 138 ? -29.281 -15.426 40.223 1.00 74.56 138 ALA A CA 1
ATOM 1123 C C . ALA A 1 138 ? -28.320 -15.948 41.300 1.00 74.56 138 ALA A C 1
ATOM 1125 O O . ALA A 1 138 ? -27.243 -16.453 40.987 1.00 74.56 138 ALA A O 1
ATOM 1126 N N . VAL A 1 139 ? -28.665 -15.729 42.566 1.00 75.38 139 VAL A N 1
ATOM 1127 C CA . VAL A 1 139 ? -27.907 -16.239 43.709 1.00 75.38 139 VAL A CA 1
ATOM 1128 C C . VAL A 1 139 ? -28.554 -17.557 44.123 1.00 75.38 139 VAL A C 1
ATOM 1130 O O . VAL A 1 139 ? -29.689 -17.552 44.589 1.00 75.38 139 VAL A O 1
ATOM 1133 N N . ASP A 1 140 ? -27.829 -18.670 43.973 1.00 69.06 140 ASP A N 1
ATOM 1134 C CA . ASP A 1 140 ? -28.326 -20.036 44.241 1.00 69.06 140 ASP A CA 1
ATOM 1135 C C . ASP A 1 140 ? -28.567 -20.351 45.725 1.00 69.06 140 ASP A C 1
ATOM 1137 O O . ASP A 1 140 ? -29.173 -21.362 46.067 1.00 69.06 140 ASP A O 1
ATOM 1141 N N . LYS A 1 141 ? -28.112 -19.491 46.640 1.00 67.12 141 LYS A N 1
ATOM 1142 C CA . LYS A 1 141 ? -28.314 -19.667 48.083 1.00 67.12 141 LYS A CA 1
ATOM 1143 C C . LYS A 1 141 ? -29.018 -18.454 48.669 1.00 67.12 141 LYS A C 1
ATOM 1145 O O . LYS A 1 141 ? -28.406 -17.618 49.328 1.00 67.12 141 LYS A O 1
ATOM 1150 N N . VAL A 1 142 ? -30.323 -18.360 48.431 1.00 60.06 142 VAL A N 1
ATOM 1151 C CA . VAL A 1 142 ? -31.196 -17.547 49.281 1.00 60.06 142 VAL A CA 1
ATOM 1152 C C . VAL A 1 142 ? -31.484 -18.344 50.553 1.00 60.06 142 VAL A C 1
ATOM 1154 O O . VAL A 1 142 ? -32.125 -19.391 50.511 1.00 60.06 142 VAL A O 1
ATOM 1157 N N . LEU A 1 143 ? -30.986 -17.872 51.699 1.00 57.47 143 LEU A N 1
ATOM 1158 C CA . LEU A 1 143 ? -31.496 -18.340 52.989 1.00 57.47 143 LEU A CA 1
ATOM 1159 C C . LEU A 1 143 ? -33.008 -18.065 52.998 1.00 57.47 143 LEU A C 1
ATOM 1161 O O . LEU A 1 143 ? -33.400 -16.948 52.640 1.00 57.47 143 LEU A O 1
ATOM 1165 N N . PRO A 1 144 ? -33.865 -19.038 53.358 1.00 59.66 144 PRO A N 1
ATOM 1166 C CA . PRO A 1 144 ? -35.298 -18.805 53.403 1.00 59.66 144 PRO A CA 1
ATOM 1167 C C . PRO A 1 144 ? -35.545 -17.644 54.361 1.00 59.66 144 PRO A C 1
ATOM 1169 O O . PRO A 1 144 ? -35.252 -17.727 55.553 1.00 59.66 144 PRO A O 1
ATOM 1172 N N . MET A 1 145 ? -36.037 -16.530 53.821 1.00 53.06 145 MET A N 1
ATOM 1173 C CA . MET A 1 145 ? -36.378 -15.352 54.601 1.00 53.06 145 MET A CA 1
ATOM 1174 C C . MET A 1 145 ? -37.559 -15.755 55.484 1.00 53.06 145 MET A C 1
ATOM 1176 O O . MET A 1 145 ? -38.709 -15.742 55.046 1.00 53.06 145 MET A O 1
ATOM 1180 N N . THR A 1 146 ? -37.283 -16.200 56.713 1.00 59.00 146 THR A N 1
ATOM 1181 C CA . THR A 1 146 ? -38.318 -16.551 57.684 1.00 59.00 146 THR A CA 1
ATOM 1182 C C . THR A 1 146 ? -38.998 -15.261 58.121 1.00 59.00 146 THR A C 1
ATOM 1184 O O . THR A 1 146 ? -38.687 -14.693 59.168 1.00 59.00 146 THR A O 1
ATOM 1187 N N . ILE A 1 147 ? -39.927 -14.764 57.305 1.00 58.34 147 ILE A N 1
ATOM 1188 C CA . ILE A 1 147 ? -40.890 -13.756 57.723 1.00 58.34 147 ILE A CA 1
ATOM 1189 C C . ILE A 1 147 ? -41.771 -14.460 58.754 1.00 58.34 147 ILE A C 1
ATOM 1191 O O . ILE A 1 147 ? -42.781 -15.078 58.416 1.00 58.34 147 ILE A O 1
ATOM 1195 N N . LYS A 1 148 ? -41.376 -14.408 60.030 1.00 54.22 148 LYS A N 1
ATOM 1196 C CA . LYS A 1 148 ? -42.257 -14.766 61.139 1.00 54.22 148 LYS A CA 1
ATOM 1197 C C . LYS A 1 148 ? -43.407 -13.761 61.117 1.00 54.22 148 LYS A C 1
ATOM 1199 O O . LYS A 1 148 ? -43.317 -12.688 61.708 1.00 54.22 148 LYS A O 1
ATOM 1204 N N . LYS A 1 149 ? -44.485 -14.084 60.395 1.00 51.62 149 LYS A N 1
ATOM 1205 C CA . LYS A 1 149 ? -45.763 -13.378 60.503 1.00 51.62 149 LYS A CA 1
ATOM 1206 C C . LYS A 1 149 ? -46.251 -13.582 61.932 1.00 51.62 149 LYS A C 1
ATOM 1208 O O . LYS A 1 149 ? -46.878 -14.592 62.242 1.00 51.62 149 LYS A O 1
ATOM 1213 N N . LYS A 1 150 ? -45.925 -12.641 62.818 1.00 52.53 150 LYS A N 1
ATOM 1214 C CA . LYS A 1 150 ? -46.500 -12.575 64.158 1.00 52.53 150 LYS A CA 1
ATOM 1215 C C . LYS A 1 150 ? -47.995 -12.322 63.964 1.00 52.53 150 LYS A C 1
ATOM 1217 O O . LYS A 1 150 ? -48.400 -11.200 63.677 1.00 52.53 150 LYS A O 1
ATOM 1222 N N . ARG A 1 151 ? -48.808 -13.379 64.039 1.00 51.56 151 ARG A N 1
ATOM 1223 C CA . ARG A 1 151 ? -50.265 -13.263 64.132 1.00 51.56 151 ARG A CA 1
ATOM 1224 C C . ARG A 1 151 ? -50.564 -12.554 65.450 1.00 51.56 151 ARG A C 1
ATOM 1226 O O . ARG A 1 151 ? -50.515 -13.158 66.514 1.00 51.56 151 ARG A O 1
ATOM 1233 N N . GLN A 1 152 ? -50.758 -11.243 65.384 1.00 50.31 152 GLN A N 1
ATOM 1234 C CA . GLN A 1 152 ? -51.358 -10.485 66.468 1.00 50.31 152 GLN A CA 1
ATOM 1235 C C . GLN A 1 152 ? -52.864 -10.721 66.358 1.00 50.31 152 GLN A C 1
ATOM 1237 O O . GLN A 1 152 ? -53.519 -10.155 65.488 1.00 50.31 152 GLN A O 1
ATOM 1242 N N . ASN A 1 153 ? -53.394 -11.609 67.199 1.00 52.19 153 ASN A N 1
ATOM 1243 C CA . ASN A 1 153 ? -54.808 -11.563 67.539 1.00 52.19 153 ASN A CA 1
ATOM 1244 C C . ASN A 1 153 ? -55.005 -10.309 68.392 1.00 52.19 153 ASN A C 1
ATOM 1246 O O . ASN A 1 153 ? -54.754 -10.328 69.594 1.00 52.19 153 ASN A O 1
ATOM 1250 N N . SER A 1 154 ? -55.409 -9.212 67.764 1.00 46.09 154 SER A N 1
ATOM 1251 C CA . SER A 1 154 ? -56.018 -8.090 68.465 1.00 46.09 154 SER A CA 1
ATOM 1252 C C . SER A 1 154 ? -57.238 -7.635 67.674 1.00 46.09 154 SER A C 1
ATOM 1254 O O . SER A 1 154 ? -57.158 -7.165 66.541 1.00 46.09 154 SER A O 1
ATOM 1256 N N . SER A 1 155 ? -58.402 -7.844 68.276 1.00 54.31 155 SER A N 1
ATOM 1257 C CA . SER A 1 155 ? -59.671 -7.269 67.858 1.00 54.31 155 SER A CA 1
ATOM 1258 C C . SER A 1 155 ? -59.623 -5.761 68.099 1.00 54.31 155 SER A C 1
ATOM 1260 O O . SER A 1 155 ? -59.895 -5.305 69.207 1.00 54.31 155 SER A O 1
ATOM 1262 N N . VAL A 1 156 ? -59.237 -4.985 67.084 1.00 53.50 156 VAL A N 1
ATOM 1263 C CA . VAL A 1 156 ? -59.309 -3.514 67.109 1.00 53.50 156 VAL A CA 1
ATOM 1264 C C . VAL A 1 156 ? -59.867 -3.014 65.767 1.00 53.50 156 VAL A C 1
ATOM 1266 O O . VAL A 1 156 ? -59.448 -3.524 64.724 1.00 53.50 156 VAL A O 1
ATOM 1269 N N . PRO A 1 157 ? -60.822 -2.060 65.746 1.00 45.34 157 PRO A N 1
ATOM 1270 C CA . PRO A 1 157 ? -61.543 -1.694 64.530 1.00 45.34 157 PRO A CA 1
ATOM 1271 C C . PRO A 1 157 ? -60.662 -0.989 63.494 1.00 45.34 157 PRO A C 1
ATOM 1273 O O . PRO A 1 157 ? -59.795 -0.177 63.815 1.00 45.34 157 PRO A O 1
ATOM 1276 N N . LEU A 1 158 ? -60.953 -1.284 62.228 1.00 49.31 158 LEU A N 1
ATOM 1277 C CA . LEU A 1 158 ? -60.316 -0.756 61.028 1.00 49.31 158 LEU A CA 1
ATOM 1278 C C . LEU A 1 158 ? -60.535 0.762 60.892 1.00 49.31 158 LEU A C 1
ATOM 1280 O O . LEU A 1 158 ? -61.514 1.207 60.293 1.00 49.31 158 LEU A O 1
ATOM 1284 N N . THR A 1 159 ? -59.592 1.570 61.375 1.00 53.75 159 THR A N 1
ATOM 1285 C CA . THR A 1 159 ? -59.440 2.950 60.903 1.00 53.75 159 THR A CA 1
ATOM 1286 C C . THR A 1 159 ? -58.507 2.947 59.691 1.00 53.75 159 THR A C 1
ATOM 1288 O O . THR A 1 159 ? -57.419 2.371 59.692 1.00 53.75 159 THR A O 1
ATOM 1291 N N . LYS A 1 160 ? -58.991 3.516 58.582 1.00 53.81 160 LYS A N 1
ATOM 1292 C CA . LYS A 1 160 ? -58.332 3.519 57.270 1.00 53.81 160 LYS A CA 1
ATOM 1293 C C . LYS A 1 160 ? -57.049 4.356 57.314 1.00 53.81 160 LYS A C 1
ATOM 1295 O O . LYS A 1 160 ? -57.068 5.544 57.002 1.00 53.81 160 LYS A O 1
ATOM 1300 N N . ALA A 1 161 ? -55.922 3.740 57.658 1.00 56.38 161 ALA A N 1
ATOM 1301 C CA . ALA A 1 161 ? -54.615 4.333 57.404 1.00 56.38 161 ALA A CA 1
ATOM 1302 C C . ALA A 1 161 ? -54.351 4.341 55.882 1.00 56.38 161 ALA A C 1
ATOM 1304 O O . ALA A 1 161 ? -54.537 3.312 55.222 1.00 56.38 161 ALA A O 1
ATOM 1305 N N . PRO A 1 162 ? -53.928 5.469 55.284 1.00 52.16 162 PRO A N 1
ATOM 1306 C CA . PRO A 1 162 ? -53.685 5.531 53.853 1.00 52.16 162 PRO A CA 1
ATOM 1307 C C . PRO A 1 162 ? -52.419 4.734 53.534 1.00 52.16 162 PRO A C 1
ATOM 1309 O O . PRO A 1 162 ? -51.304 5.167 53.823 1.00 52.16 162 PRO A O 1
ATOM 1312 N N . PHE A 1 163 ? -52.590 3.570 52.908 1.00 50.06 163 PHE A N 1
ATOM 1313 C CA . PHE A 1 163 ? -51.501 2.797 52.317 1.00 50.06 163 PHE A CA 1
ATOM 1314 C C . PHE A 1 163 ? -50.820 3.622 51.212 1.00 50.06 163 PHE A C 1
ATOM 1316 O O . PHE A 1 163 ? -51.191 3.564 50.040 1.00 50.06 163 PHE A O 1
ATOM 1323 N N . LYS A 1 164 ? -49.798 4.404 51.566 1.00 58.56 164 LYS A N 1
ATOM 1324 C CA . LYS A 1 164 ? -48.878 5.010 50.598 1.00 58.56 164 LYS A CA 1
ATOM 1325 C C . LYS A 1 164 ? -47.751 4.014 50.353 1.00 58.56 164 LYS A C 1
ATOM 1327 O O . LYS A 1 164 ? -46.696 4.084 50.975 1.00 58.56 164 LYS A O 1
ATOM 1332 N N . SER A 1 165 ? -47.988 3.030 49.485 1.00 68.62 165 SER A N 1
ATOM 1333 C CA . SER A 1 165 ? -46.910 2.139 49.063 1.00 68.62 165 SER A CA 1
ATOM 1334 C C . SER A 1 165 ? -45.871 2.950 48.280 1.00 68.62 165 SER A C 1
ATOM 1336 O O . SER A 1 165 ? -46.181 3.658 47.318 1.00 68.62 165 SER A O 1
ATOM 1338 N N . ASN A 1 166 ? -44.615 2.848 48.716 1.00 71.94 166 ASN A N 1
ATOM 1339 C CA . ASN A 1 166 ? -43.480 3.598 48.172 1.00 71.94 166 ASN A CA 1
ATOM 1340 C C . ASN A 1 166 ? -43.321 3.385 46.649 1.00 71.94 166 ASN A C 1
ATOM 1342 O O . ASN A 1 166 ? -42.925 4.286 45.913 1.00 71.94 166 ASN A O 1
ATOM 1346 N N . LEU A 1 167 ? -43.717 2.205 46.154 1.00 76.62 167 LEU A N 1
ATOM 1347 C CA . LEU A 1 167 ? -43.719 1.857 44.733 1.00 76.62 167 LEU A CA 1
ATOM 1348 C C . LEU A 1 167 ? -44.736 2.672 43.922 1.00 76.62 167 LEU A C 1
ATOM 1350 O O . LEU A 1 167 ? -44.391 3.211 42.872 1.00 76.62 167 LEU A O 1
ATOM 1354 N N . LEU A 1 168 ? -45.972 2.803 44.412 1.00 76.62 168 LEU A N 1
ATOM 1355 C CA . LEU A 1 168 ? -47.024 3.533 43.703 1.00 76.62 168 LEU A CA 1
ATOM 1356 C C . LEU A 1 168 ? -46.748 5.042 43.720 1.00 76.62 168 LEU A C 1
ATOM 1358 O O . LEU A 1 168 ? -47.001 5.738 42.738 1.00 76.62 168 LEU A O 1
ATOM 1362 N N . GLN A 1 169 ? -46.149 5.542 44.804 1.00 77.44 169 GLN A N 1
ATOM 1363 C CA . GLN A 1 169 ? -45.672 6.920 44.891 1.00 77.44 169 GLN A CA 1
ATOM 1364 C C . GLN A 1 169 ? -44.519 7.185 43.915 1.00 77.44 169 GLN A C 1
ATOM 1366 O O . GLN A 1 169 ? -44.546 8.189 43.202 1.00 77.44 169 GLN A O 1
ATOM 1371 N N . LYS A 1 170 ? -43.553 6.264 43.809 1.00 81.12 170 LYS A N 1
ATOM 1372 C CA . LYS A 1 170 ? -42.443 6.362 42.850 1.00 81.12 170 LYS A CA 1
ATOM 1373 C C . LYS A 1 170 ? -42.931 6.303 41.398 1.00 81.12 170 LYS A C 1
ATOM 1375 O O . LYS A 1 170 ? -42.490 7.107 40.581 1.00 81.12 170 LYS A O 1
ATOM 1380 N N . ALA A 1 171 ? -43.893 5.430 41.094 1.00 81.25 171 ALA A N 1
ATOM 1381 C CA . ALA A 1 171 ? -44.515 5.342 39.772 1.00 81.25 171 ALA A CA 1
ATOM 1382 C C . ALA A 1 171 ? -45.263 6.634 39.400 1.00 81.25 171 ALA A C 1
ATOM 1384 O O . ALA A 1 171 ? -45.089 7.158 38.300 1.00 81.25 171 ALA A O 1
ATOM 1385 N N . ARG A 1 172 ? -46.031 7.206 40.338 1.00 79.62 172 ARG A N 1
ATOM 1386 C CA . ARG A 1 172 ? -46.723 8.492 40.145 1.00 79.62 172 ARG A CA 1
ATOM 1387 C C . ARG A 1 172 ? -45.747 9.655 39.946 1.00 79.62 172 ARG A C 1
ATOM 1389 O O . ARG A 1 172 ? -45.983 10.490 39.078 1.00 79.62 172 ARG A O 1
ATOM 1396 N N . MET A 1 173 ? -44.643 9.695 40.694 1.00 77.69 173 MET A N 1
ATOM 1397 C CA . MET A 1 173 ? -43.601 10.722 40.543 1.00 77.69 173 MET A CA 1
ATOM 1398 C C . MET A 1 173 ? -42.896 10.639 39.185 1.00 77.69 173 MET A C 1
ATOM 1400 O O . MET A 1 173 ? -42.746 11.662 38.521 1.00 77.69 173 MET A O 1
ATOM 1404 N N . ALA A 1 174 ? -42.539 9.433 38.732 1.00 80.75 174 ALA A N 1
ATOM 1405 C CA . ALA A 1 174 ? -41.940 9.227 37.413 1.00 80.75 174 ALA A CA 1
ATOM 1406 C C . ALA A 1 174 ? -42.890 9.645 36.276 1.00 80.75 174 ALA A C 1
ATOM 1408 O O . ALA A 1 174 ? -42.464 10.291 35.320 1.00 80.75 174 ALA A O 1
ATOM 1409 N N . ASN A 1 175 ? -44.189 9.342 36.397 1.00 82.75 175 ASN A N 1
ATOM 1410 C CA . ASN A 1 175 ? -45.180 9.772 35.408 1.00 82.75 175 ASN A CA 1
ATOM 1411 C C . ASN A 1 175 ? -45.371 11.295 35.406 1.00 82.75 175 ASN A C 1
ATOM 1413 O O . ASN A 1 175 ? -45.406 11.907 34.343 1.00 82.75 175 ASN A O 1
ATOM 1417 N N . LYS A 1 176 ? -45.405 11.929 36.585 1.00 82.06 176 LYS A N 1
ATOM 1418 C CA . LYS A 1 176 ? -45.497 13.392 36.710 1.00 82.06 176 LYS A CA 1
ATOM 1419 C C . LYS A 1 176 ? -44.304 14.108 36.063 1.00 82.06 176 LYS A C 1
ATOM 1421 O O . LYS A 1 176 ? -44.489 15.158 35.455 1.00 82.06 176 LYS A O 1
ATOM 1426 N N . GLN A 1 177 ? -43.098 13.547 36.172 1.00 78.31 177 GLN A N 1
ATOM 1427 C CA . GLN A 1 177 ? -41.899 14.084 35.518 1.00 78.31 177 GLN A CA 1
ATOM 1428 C C . GLN A 1 177 ? -41.952 13.932 33.993 1.00 78.31 177 GLN A C 1
ATOM 1430 O O . GLN A 1 177 ? -41.680 1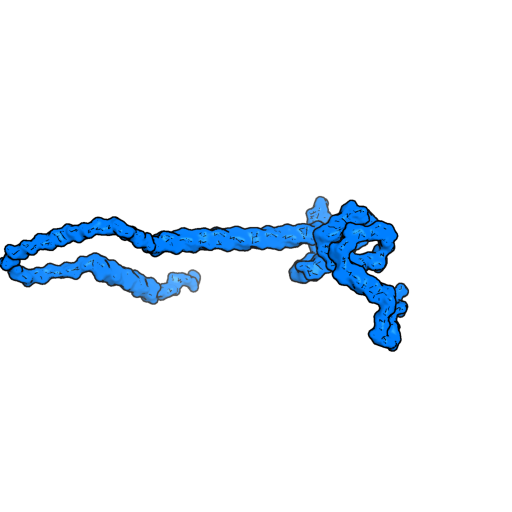4.897 33.286 1.00 78.31 177 GLN A O 1
ATOM 1435 N N . ARG A 1 178 ? -42.372 12.767 33.477 1.00 77.69 178 ARG A N 1
ATOM 1436 C CA . ARG A 1 178 ? -42.547 12.565 32.027 1.00 77.69 178 ARG A CA 1
ATOM 1437 C C . ARG A 1 178 ? -43.560 13.530 31.425 1.00 77.69 178 ARG A C 1
ATOM 1439 O O . ARG A 1 178 ? -43.274 14.137 30.404 1.00 77.69 178 ARG A O 1
ATOM 1446 N N . VAL A 1 179 ? -44.702 13.707 32.088 1.00 78.00 179 VA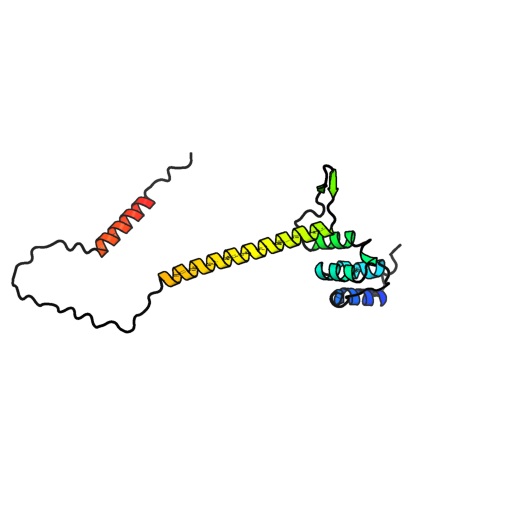L A N 1
ATOM 1447 C CA . VAL A 1 179 ? -45.745 14.648 31.659 1.00 78.00 179 VAL A CA 1
ATOM 1448 C C . VAL A 1 179 ? -45.226 16.090 31.675 1.00 78.00 179 VAL A C 1
ATOM 1450 O O . VAL A 1 179 ? -45.467 16.827 30.729 1.00 78.00 179 VAL A O 1
ATOM 1453 N N . ARG A 1 180 ? -44.436 16.486 32.683 1.00 74.75 180 ARG A N 1
ATOM 1454 C CA . ARG A 1 180 ? -43.775 17.804 32.695 1.00 74.75 180 ARG A CA 1
ATOM 1455 C C . ARG A 1 180 ? -42.841 18.014 31.505 1.00 74.75 180 ARG A C 1
ATOM 1457 O O . ARG A 1 180 ? -42.900 19.074 30.897 1.00 74.75 180 ARG A O 1
ATOM 1464 N N . ASN A 1 181 ? -42.026 17.019 31.167 1.00 73.19 181 ASN A N 1
ATOM 1465 C CA . ASN A 1 181 ? -41.090 17.109 30.042 1.00 73.19 181 ASN A CA 1
ATOM 1466 C C . ASN A 1 181 ? -41.806 17.123 28.681 1.00 73.19 181 ASN A C 1
ATOM 1468 O O . ASN A 1 181 ? -41.253 17.629 27.716 1.00 73.19 181 ASN A O 1
ATOM 1472 N N . PHE A 1 182 ? -43.024 16.578 28.608 1.00 66.50 182 PHE A N 1
ATOM 1473 C CA . PHE A 1 182 ? -43.852 16.584 27.398 1.00 66.50 182 PHE A CA 1
ATOM 1474 C C . PHE A 1 182 ? -44.671 17.874 27.225 1.00 66.50 182 PHE A C 1
ATOM 1476 O O . PHE A 1 182 ? -45.034 18.218 26.108 1.00 66.50 182 PHE A O 1
ATOM 1483 N N . ILE A 1 183 ? -44.990 18.568 28.324 1.00 64.56 183 ILE A N 1
ATOM 1484 C CA . ILE A 1 183 ? -45.828 19.781 28.330 1.00 64.56 183 ILE A CA 1
ATOM 1485 C C . ILE A 1 183 ? -44.992 21.065 28.221 1.00 64.56 183 ILE A C 1
ATOM 1487 O O . ILE A 1 183 ? -45.555 22.125 27.970 1.00 64.56 183 ILE A O 1
ATOM 1491 N N . GLN A 1 184 ? -43.666 21.012 28.382 1.00 58.59 184 GLN A N 1
ATOM 1492 C CA . GLN A 1 184 ? -42.832 22.186 28.122 1.00 58.59 184 GLN A CA 1
ATOM 1493 C C . GLN A 1 184 ? -42.875 22.523 26.621 1.00 58.59 184 GLN A C 1
ATOM 1495 O O . GLN A 1 184 ? -42.380 21.726 25.822 1.00 58.59 184 GLN A O 1
ATOM 1500 N N . PRO A 1 185 ? -43.438 23.678 26.206 1.00 53.59 185 PRO A N 1
ATOM 1501 C CA . PRO A 1 185 ? -43.210 24.157 24.855 1.00 53.59 185 PRO A CA 1
ATOM 1502 C C . PRO A 1 185 ? -41.711 24.417 24.706 1.00 53.59 185 PRO A C 1
ATOM 1504 O O . PRO A 1 185 ? -41.074 24.958 25.612 1.00 53.59 185 PRO A O 1
ATOM 1507 N N . SER A 1 186 ? -41.156 24.013 23.569 1.00 57.62 186 SER A N 1
ATOM 1508 C CA . SER A 1 186 ? -39.793 24.307 23.141 1.00 57.62 186 SER A CA 1
ATOM 1509 C C . SER A 1 186 ? -39.578 25.822 23.050 1.00 57.62 186 SER A C 1
ATOM 1511 O O . SER A 1 186 ? -39.659 26.410 21.976 1.00 57.62 186 SER A O 1
ATOM 1513 N N . GLN A 1 187 ? -39.330 26.483 24.177 1.00 55.28 187 GLN A N 1
ATOM 1514 C CA . GLN A 1 187 ? -38.751 27.816 24.196 1.00 55.28 187 GLN A CA 1
ATOM 1515 C C . GLN A 1 187 ? -37.243 27.649 24.293 1.00 55.28 187 GLN A C 1
ATOM 1517 O O . GLN A 1 187 ? -36.719 27.495 25.391 1.00 55.28 187 GLN A O 1
ATOM 1522 N N . GLN A 1 188 ? -36.590 27.610 23.129 1.00 47.88 188 GLN A N 1
ATOM 1523 C CA . GLN A 1 188 ? -35.255 28.164 22.866 1.00 47.88 188 GLN A CA 1
ATOM 1524 C C . GLN A 1 188 ? -34.826 27.814 21.434 1.00 47.88 188 GLN A C 1
ATOM 1526 O O . GLN A 1 188 ? -34.278 26.745 21.182 1.00 47.88 188 GLN A O 1
ATOM 1531 N N . ALA A 1 189 ? -35.113 28.731 20.508 1.00 45.47 189 ALA A N 1
ATOM 1532 C CA . ALA A 1 189 ? -34.315 29.009 19.313 1.00 45.47 189 ALA A CA 1
ATOM 1533 C C . ALA A 1 189 ? -34.796 30.347 18.716 1.00 45.47 189 ALA A C 1
ATOM 1535 O O . ALA A 1 189 ? -35.607 30.370 17.791 1.00 45.47 189 ALA A O 1
ATOM 1536 N N . ALA A 1 190 ? -34.341 31.447 19.314 1.00 38.59 190 ALA A N 1
ATOM 1537 C CA . ALA A 1 190 ? -34.222 32.767 18.702 1.00 38.59 190 ALA A CA 1
ATOM 1538 C C . ALA A 1 190 ? -32.953 33.406 19.271 1.00 38.59 190 ALA A C 1
ATOM 1540 O O . ALA A 1 190 ? -32.765 33.279 20.506 1.00 38.59 190 ALA A O 1
#

Secondary structure (DSSP, 8-state):
-------TTS---HHHHHHHHHHHTGGG----TT--HHHHHHHHTTS-HHHHHHHHHH-GGGSTTHHHHHHHHHHHH-TTS-S--EEEETTEEEEPPHHHHHHHHHHHHHHHHHHHHHHHHHHHHHHHHHHHHH-----S-------------------------HHHHHHHHHHHHHHHHHHS------

Organism: Pichia kudriavzevii (NCBI:txid4909)

Foldseek 3Di:
DPDPFPDPPPDGDPLRVVLVVCLVVLVVDQEDDPPDCVSCVSSLLSDDPVSNVSHCVVPVVCVVVVQVSLLSNCCVVPVPDDQWDFDQDPNDTDIDGSNVVVVVVVVVVVVVVVVVVVVVVVVVVVVVVVCVVPDDDDDPDDDPPPPVPPPPPDPDDDDDDPPPPVVVVVVVVVVVVVVVVVPDDPPDDD